Protein AF-0000000072984849 (afdb_homodimer)

Solvent-accessible surface area (backbone atoms only — not comparable to full-atom values): 13989 Å² total; per-residue (Å²): 114,33,32,34,30,49,76,28,38,80,37,75,45,70,69,84,76,83,82,72,83,78,76,76,78,78,70,82,78,69,80,70,72,76,43,70,64,49,50,47,50,48,48,55,46,49,64,40,37,38,33,36,27,48,61,15,50,50,41,29,50,77,66,70,51,79,79,48,46,69,52,38,45,50,51,37,50,44,46,51,52,40,46,74,72,66,37,49,26,31,38,38,37,42,88,61,33,37,32,36,28,37,41,84,76,34,28,35,54,37,46,39,44,46,84,74,33,50,75,38,70,46,64,81,23,32,26,36,30,32,88,115,33,32,34,29,48,76,28,37,79,36,76,46,68,68,84,76,84,78,68,88,76,75,75,77,80,70,80,75,69,82,67,73,76,44,71,62,51,51,47,52,48,48,56,46,48,65,40,36,38,32,35,27,49,61,15,49,50,41,28,51,75,66,70,50,79,79,48,46,69,52,38,45,50,52,37,50,43,46,51,53,40,44,75,72,65,38,51,26,31,37,37,35,43,89,60,32,36,33,37,29,36,41,83,74,34,28,35,54,35,47,38,46,45,83,74,34,49,74,37,73,46,64,82,23,33,25,35,28,32,86

Sequence (262 aa):
MGYRVINGKIHFIEGFKGYANTQSNKSTESLKKTSFDDVLKKEINKEDTFVLSNHAHERLRERNIVLNQQDMKKVNEGINMGEKKGCKEIVILYKDIALVTNIKNRTVITAMAKDESKGNVFTNIDGMVILMGYRVINGKIHFIEGFKGYANTQSNKSTESLKKTSFDDVLKKEINKEDTFVLSNHAHERLRERNIVLNQQDMKKVNEGINMGEKKGCKEIVILYKDIALVTNIKNRTVITAMAKDESKGNVFTNIDGMVIL

pLDDT: mean 76.74, std 23.66, range [25.0, 98.25]

Secondary structure (DSSP, 8-state):
--EEEETTEEEE-----------------------HHHHHHHHHHHHTEEEE-HHHHHHHHHTT----HHHHHHHHHHHHHHHHTT-SEEEEEETTEEEEEETTTTEEEEEEETTTTTT-EEES-SEEEE-/--EEEETTEEEE-----------------------HHHHHHHHHHHHTEEEEPHHHHHHHHHTT----HHHHHHHHHHHHHHHHTT-SEEEEEETTEEEEEETTTTEEEEEEETTTTTT-EEES-SEEEE-

Organism: Clostridium tetani (strain Massachusetts / E88) (NCBI:txid212717)

InterPro domains:
  IPR013367 Flagellar, putative [PF12611] (107-130)
  IPR013367 Flagellar, putative [TIGR02530] (35-131)

Radius of gyration: 25.39 Å; Cα contacts (8 Å, |Δi|>4): 476; chains: 2; bounding box: 39×88×63 Å

Nearest PDB structures (foldseek):
  1hux-assembly1_B  TM=5.186E-01  e=3.295E+00  Acidaminococcus fermentans
  7epq-assembly1_B  TM=4.059E-01  e=3.743E+00  Porphyromonas gingivalis ATCC 33277
  7epq-assembly1_A  TM=4.050E-01  e=4.252E+00  Porphyromonas gingivalis ATCC 33277
  3a5m-assembly1_C  TM=5.171E-01  e=6.231E+00  Dictyostelium discoideum
  7q8s-assembly1_A  TM=4.433E-01  e=8.040E+00  Leishmania major

Foldseek 3Di:
DWWKAWLLDTHGPPPDPDDDDPDPPPPDPPPPPCPPVNVVVVVVRVLRMATEGPQAVVQCVVVPHDQGSVNSNVLSVFLVVCVVVPWAWEWEADDQKTFTAGSVRRYGDHMDGNVRCVPPDDPDTDYYHYD/DWWKAWLLDTHGPPPPDDPPDPPPDPPDPPPPPCPPVNVVVVVVRVLRMATEGPQAVVQCVVVPHDQGSVNSNVLSVFLVVCVVVPWAWEWEADDQKTFTAGSVRRYGDHMDGNVRCVPPDDPDTDYYHYD

Structure (mmCIF, N/CA/C/O backbone):
data_AF-0000000072984849-model_v1
#
loop_
_entity.id
_entity.type
_entity.pdbx_description
1 polymer 'Putative flagellar hook associated protein'
#
loop_
_atom_site.group_PDB
_atom_site.id
_atom_site.type_symbol
_atom_site.label_atom_id
_atom_site.label_alt_id
_atom_site.label_comp_id
_atom_site.label_asym_id
_atom_site.label_entity_id
_atom_site.label_seq_id
_atom_site.pdbx_PDB_ins_code
_atom_site.Cartn_x
_atom_site.Cartn_y
_atom_site.Cartn_z
_atom_site.occupancy
_atom_site.B_iso_or_equiv
_atom_site.auth_seq_id
_atom_site.auth_comp_id
_atom_site.auth_asym_id
_atom_site.auth_atom_id
_atom_site.pdbx_PDB_model_num
ATOM 1 N N . MET A 1 1 ? -8.328 -15.133 -20.109 1 49.53 1 MET A N 1
ATOM 2 C CA . MET A 1 1 ? -7.23 -16.062 -20.375 1 49.53 1 MET A CA 1
ATOM 3 C C . MET A 1 1 ? -5.922 -15.531 -19.781 1 49.53 1 MET A C 1
ATOM 5 O O . MET A 1 1 ? -5.465 -14.445 -20.156 1 49.53 1 MET A O 1
ATOM 9 N N . GLY A 1 2 ? -5.34 -16.203 -18.656 1 62.19 2 GLY A N 1
ATOM 10 C CA . GLY A 1 2 ? -4.211 -15.773 -17.844 1 62.19 2 GLY A CA 1
ATOM 11 C C . GLY A 1 2 ? -3.191 -16.875 -17.609 1 62.19 2 GLY A C 1
ATOM 12 O O . GLY A 1 2 ? -3.18 -17.875 -18.328 1 62.19 2 GLY A O 1
ATOM 13 N N . TYR A 1 3 ? -2.098 -16.438 -17.031 1 72.5 3 TYR A N 1
ATOM 14 C CA . TYR A 1 3 ? -1.046 -17.375 -16.656 1 72.5 3 TYR A CA 1
ATOM 15 C C . TYR A 1 3 ? -1.267 -17.906 -15.25 1 72.5 3 TYR A C 1
ATOM 17 O O . TYR A 1 3 ? -1.74 -17.172 -14.375 1 72.5 3 TYR A O 1
ATOM 25 N N . ARG A 1 4 ? -1.2 -19.188 -15.203 1 71.56 4 ARG A N 1
ATOM 26 C CA . ARG A 1 4 ? -1.296 -19.781 -13.875 1 71.56 4 ARG A CA 1
ATOM 27 C C . ARG A 1 4 ? 0.087 -20.094 -13.312 1 71.56 4 ARG A C 1
ATOM 29 O O . ARG A 1 4 ? 0.955 -20.609 -14.023 1 71.56 4 ARG A O 1
ATOM 36 N N . VAL A 1 5 ? 0.306 -19.578 -12.133 1 63.88 5 VAL A N 1
ATOM 37 C CA . VAL A 1 5 ? 1.583 -19.844 -11.477 1 63.88 5 VAL A CA 1
ATOM 38 C C . VAL A 1 5 ? 1.422 -20.969 -10.461 1 63.88 5 VAL A C 1
ATOM 40 O O . VAL A 1 5 ? 0.59 -20.875 -9.555 1 63.88 5 VAL A O 1
ATOM 43 N N . ILE A 1 6 ? 2.115 -22.047 -10.719 1 63.91 6 ILE A N 1
ATOM 44 C CA . ILE A 1 6 ? 2.092 -23.203 -9.836 1 63.91 6 ILE A CA 1
ATOM 45 C C . ILE A 1 6 ? 3.498 -23.484 -9.305 1 63.91 6 ILE A C 1
ATOM 47 O O . ILE A 1 6 ? 4.418 -23.766 -10.078 1 63.91 6 ILE A O 1
ATOM 51 N N . ASN A 1 7 ? 3.461 -23.391 -7.996 1 62.69 7 ASN A N 1
ATOM 52 C CA . ASN A 1 7 ? 4.758 -23.641 -7.371 1 62.69 7 ASN A CA 1
ATOM 53 C C . ASN A 1 7 ? 5.852 -22.766 -7.996 1 62.69 7 ASN A C 1
ATOM 55 O O . ASN A 1 7 ? 6.938 -23.266 -8.297 1 62.69 7 ASN A O 1
ATOM 59 N N . GLY A 1 8 ? 5.512 -21.641 -8.289 1 60.22 8 GLY A N 1
ATOM 60 C CA . GLY A 1 8 ? 6.488 -20.688 -8.805 1 60.22 8 GLY A CA 1
ATOM 61 C C . GLY A 1 8 ? 6.68 -20.781 -10.305 1 60.22 8 GLY A C 1
ATOM 62 O O . GLY A 1 8 ? 7.406 -19.969 -10.898 1 60.22 8 GLY A O 1
ATOM 63 N N . LYS A 1 9 ? 6.082 -21.703 -10.867 1 63.72 9 LYS A N 1
ATOM 64 C CA . LYS A 1 9 ? 6.242 -21.891 -12.305 1 63.72 9 LYS A CA 1
ATOM 65 C C . LYS A 1 9 ? 5.02 -21.375 -13.062 1 63.72 9 LYS A C 1
ATOM 67 O O . LYS A 1 9 ? 3.885 -21.625 -12.648 1 63.72 9 LYS A O 1
ATOM 72 N N . ILE A 1 10 ? 5.387 -20.562 -14.016 1 65.06 10 ILE A N 1
ATOM 73 C CA . ILE A 1 10 ? 4.309 -19.953 -14.781 1 65.06 10 ILE A CA 1
ATOM 74 C C . ILE A 1 10 ? 3.803 -20.922 -15.844 1 65.06 10 ILE A C 1
ATOM 76 O O . ILE A 1 10 ? 4.598 -21.516 -16.578 1 65.06 10 ILE A O 1
ATOM 80 N N . HIS A 1 11 ? 2.506 -21.203 -15.844 1 67.88 11 HIS A N 1
ATOM 81 C CA . HIS A 1 11 ? 1.845 -22.016 -16.859 1 67.88 11 HIS A CA 1
ATOM 82 C C . HIS A 1 11 ? 0.821 -21.188 -17.641 1 67.88 11 HIS A C 1
ATOM 84 O O . HIS A 1 11 ? 0.066 -20.406 -17.047 1 67.88 11 HIS A O 1
ATOM 90 N N . PHE A 1 12 ? 1.058 -21.109 -18.875 1 60.28 12 PHE A N 1
ATOM 91 C CA . PHE A 1 12 ? 0.107 -20.391 -19.719 1 60.28 12 PHE A CA 1
ATOM 92 C C . PHE A 1 12 ? -1.244 -21.109 -19.734 1 60.28 12 PHE A C 1
ATOM 94 O O . PHE A 1 12 ? -1.312 -22.312 -19.922 1 60.28 12 PHE A O 1
ATOM 101 N N . ILE A 1 13 ? -2.211 -20.609 -19.172 1 54.28 13 ILE A N 1
ATOM 102 C CA . ILE A 1 13 ? -3.541 -21.203 -19.188 1 54.28 13 ILE A CA 1
ATOM 103 C C . ILE A 1 13 ? -4.168 -21.031 -20.578 1 54.28 13 ILE A C 1
ATOM 105 O O . ILE A 1 13 ? -4.359 -19.922 -21.047 1 54.28 13 ILE A O 1
ATOM 109 N N . GLU A 1 14 ? -3.797 -21.766 -21.562 1 45.44 14 GLU A N 1
ATOM 110 C CA . GLU A 1 14 ? -4.488 -21.781 -22.844 1 45.44 14 GLU A CA 1
ATOM 111 C C . GLU A 1 14 ? -5.988 -21.969 -22.672 1 45.44 14 GLU A C 1
ATOM 113 O O . GLU A 1 14 ? -6.422 -22.672 -21.75 1 45.44 14 GLU A O 1
ATOM 118 N N . GLY A 1 15 ? -6.789 -21.047 -23.109 1 42.28 15 GLY A N 1
ATOM 119 C CA . GLY A 1 15 ? -8.219 -21.266 -23.219 1 42.28 15 GLY A CA 1
ATOM 120 C C . GLY A 1 15 ? -8.57 -22.703 -23.578 1 42.28 15 GLY A C 1
ATOM 121 O O . GLY A 1 15 ? -7.727 -23.438 -24.109 1 42.28 15 GLY A O 1
ATOM 122 N N . PHE A 1 16 ? -9.742 -23.188 -22.984 1 38.66 16 PHE A N 1
ATOM 123 C CA . PHE A 1 16 ? -10.484 -24.406 -23.234 1 38.66 16 PHE A CA 1
ATOM 124 C C . PHE A 1 16 ? -10.633 -24.641 -24.734 1 38.66 16 PHE A C 1
ATOM 126 O O . PHE A 1 16 ? -11.344 -23.906 -25.422 1 38.66 16 PHE A O 1
ATOM 133 N N . LYS A 1 17 ? -9.602 -25.078 -25.438 1 35.56 17 LYS A N 1
ATOM 134 C CA . LYS A 1 17 ? -10.102 -25.578 -26.719 1 35.56 17 LYS A CA 1
ATOM 135 C C . LYS A 1 17 ? -11.375 -26.391 -26.516 1 35.56 17 LYS A C 1
ATOM 137 O O . LYS A 1 17 ? -11.664 -26.859 -25.406 1 35.56 17 LYS A O 1
ATOM 142 N N . GLY A 1 18 ? -11.805 -27.312 -27.656 1 29.62 18 GLY A N 1
ATOM 143 C CA . GLY A 1 18 ? -12.914 -28 -28.312 1 29.62 18 GLY A CA 1
ATOM 144 C C . GLY A 1 18 ? -13.523 -29.094 -27.453 1 29.62 18 GLY A C 1
ATOM 145 O O . GLY A 1 18 ? -12.812 -29.781 -26.719 1 29.62 18 GLY A O 1
ATOM 146 N N . TYR A 1 19 ? -14.844 -29.094 -27.344 1 29.92 19 TYR A N 1
ATOM 147 C CA . TYR A 1 19 ? -15.93 -29.891 -26.797 1 29.92 19 TYR A CA 1
ATOM 148 C C . TYR A 1 19 ? -15.773 -31.359 -27.188 1 29.92 19 TYR A C 1
ATOM 150 O O . TYR A 1 19 ? -16.594 -32.188 -26.797 1 29.92 19 TYR A O 1
ATOM 158 N N . ALA A 1 20 ? -15.188 -31.719 -28.422 1 26.06 20 ALA A N 1
ATOM 159 C CA . ALA A 1 20 ? -16.109 -32.656 -29.047 1 26.06 20 ALA A CA 1
ATOM 160 C C . ALA A 1 20 ? -16.234 -33.938 -28.219 1 26.06 20 ALA A C 1
ATOM 162 O O . ALA A 1 20 ? -17.359 -34.344 -27.859 1 26.06 20 ALA A O 1
ATOM 163 N N . ASN A 1 21 ? -15.773 -35.062 -28.766 1 26.42 21 ASN A N 1
ATOM 164 C CA . ASN A 1 21 ? -16.438 -36.344 -28.969 1 26.42 21 ASN A CA 1
ATOM 165 C C . ASN A 1 21 ? -16.281 -37.25 -27.75 1 26.42 21 ASN A C 1
ATOM 167 O O . ASN A 1 21 ? -15.289 -37.969 -27.641 1 26.42 21 ASN A O 1
ATOM 171 N N . THR A 1 22 ? -16.375 -36.719 -26.547 1 25.48 22 THR A N 1
ATOM 172 C CA . THR A 1 22 ? -16.109 -37.688 -25.5 1 25.48 22 THR A CA 1
ATOM 173 C C . THR A 1 22 ? -17.156 -38.812 -25.5 1 25.48 22 THR A C 1
ATOM 175 O O . THR A 1 22 ? -18.359 -38.531 -25.438 1 25.48 22 THR A O 1
ATOM 178 N N . GLN A 1 23 ? -16.734 -39.938 -26.125 1 25.55 23 GLN A N 1
ATOM 179 C CA . GLN A 1 23 ? -17.391 -41.25 -26.047 1 25.55 23 GLN A CA 1
ATOM 180 C C . GLN A 1 23 ? -17.75 -41.594 -24.609 1 25.55 23 GLN A C 1
ATOM 182 O O . GLN A 1 23 ? -16.969 -41.312 -23.688 1 25.55 23 GLN A O 1
ATOM 187 N N . SER A 1 24 ? -19.016 -42 -24.359 1 30.03 24 SER A N 1
ATOM 188 C CA . SER A 1 24 ? -19.938 -42.375 -23.281 1 30.03 24 SER A CA 1
ATOM 189 C C . SER A 1 24 ? -19.328 -43.469 -22.406 1 30.03 24 SER A C 1
ATOM 191 O O . SER A 1 24 ? -20.031 -44.062 -21.578 1 30.03 24 SER A O 1
ATOM 193 N N . ASN A 1 25 ? -17.984 -43.812 -22.438 1 27.45 25 ASN A N 1
ATOM 194 C CA . ASN A 1 25 ? -17.875 -45.094 -21.734 1 27.45 25 ASN A CA 1
ATOM 195 C C . ASN A 1 25 ? -18.234 -44.938 -20.25 1 27.45 25 ASN A C 1
ATOM 197 O O . ASN A 1 25 ? -17.844 -43.969 -19.609 1 27.45 25 ASN A O 1
ATOM 201 N N . LYS A 1 26 ? -19.281 -45.594 -19.766 1 30.77 26 LYS A N 1
ATOM 202 C CA . LYS A 1 26 ? -20.016 -45.781 -18.516 1 30.77 26 LYS A CA 1
ATOM 203 C C . LYS A 1 26 ? -19.078 -46.156 -17.375 1 30.77 26 LYS A C 1
ATOM 205 O O . LYS A 1 26 ? -18.969 -47.344 -17.031 1 30.77 26 LYS A O 1
ATOM 210 N N . SER A 1 27 ? -17.75 -45.781 -17.375 1 30.58 27 SER A N 1
ATOM 211 C CA . SER A 1 27 ? -17.047 -46.438 -16.281 1 30.58 27 SER A CA 1
ATOM 212 C C . SER A 1 27 ? -17.641 -46.062 -14.922 1 30.58 27 SER A C 1
ATOM 214 O O . SER A 1 27 ? -18.234 -44.969 -14.773 1 30.58 27 SER A O 1
ATOM 216 N N . THR A 1 28 ? -17.953 -47 -14.078 1 29.28 28 THR A N 1
ATOM 217 C CA . THR A 1 28 ? -18.406 -47.125 -12.703 1 29.28 28 THR A CA 1
ATOM 218 C C . THR A 1 28 ? -17.609 -46.188 -11.797 1 29.28 28 THR A C 1
ATOM 220 O O . THR A 1 28 ? -16.375 -46.188 -11.82 1 29.28 28 THR A O 1
ATOM 223 N N . GLU A 1 29 ? -18.125 -44.906 -11.602 1 32.38 29 GLU A N 1
ATOM 224 C CA . GLU A 1 29 ? -17.625 -43.844 -10.75 1 32.38 29 GLU A CA 1
ATOM 225 C C . GLU A 1 29 ? -17.344 -44.344 -9.336 1 32.38 29 GLU A C 1
ATOM 227 O O . GLU A 1 29 ? -18.266 -44.75 -8.625 1 32.38 29 GLU A O 1
ATOM 232 N N . SER A 1 30 ? -16.328 -45.219 -9.148 1 33.97 30 SER A N 1
ATOM 233 C CA . SER A 1 30 ? -15.922 -45.5 -7.773 1 33.97 30 SER A CA 1
ATOM 234 C C . SER A 1 30 ? -15.859 -44.219 -6.949 1 33.97 30 SER A C 1
ATOM 236 O O . SER A 1 30 ? -15.344 -43.188 -7.41 1 33.97 30 SER A O 1
ATOM 238 N N . LEU A 1 31 ? -16.828 -43.969 -6.102 1 36.09 31 LEU A N 1
ATOM 239 C CA . LEU A 1 31 ? -16.844 -42.938 -5.055 1 36.09 31 LEU A CA 1
ATOM 240 C C . LEU A 1 31 ? -15.469 -42.781 -4.422 1 36.09 31 LEU A C 1
ATOM 242 O O . LEU A 1 31 ? -15.031 -43.656 -3.652 1 36.09 31 LEU A O 1
ATOM 246 N N . LYS A 1 32 ? -14.461 -42.562 -5.145 1 41.53 32 LYS A N 1
ATOM 247 C CA . LYS A 1 32 ? -13.164 -42.219 -4.547 1 41.53 32 LYS A CA 1
ATOM 248 C C . LYS A 1 32 ? -13.32 -41.25 -3.404 1 41.53 32 LYS A C 1
ATOM 250 O O . LYS A 1 32 ? -13.883 -40.156 -3.59 1 41.53 32 LYS A O 1
ATOM 255 N N . LYS A 1 33 ? -13.523 -41.688 -2.232 1 42 33 LYS A N 1
ATOM 256 C CA . LYS A 1 33 ? -13.367 -41 -0.953 1 42 33 LYS A CA 1
ATOM 257 C C . LYS A 1 33 ? -12.242 -40 -1.01 1 42 33 LYS A C 1
ATOM 259 O O . LYS A 1 33 ? -11.078 -40.344 -1.232 1 42 33 LYS A O 1
ATOM 264 N N . THR A 1 34 ? -12.43 -38.875 -1.573 1 48.53 34 THR A N 1
ATOM 265 C CA . THR A 1 34 ? -11.484 -37.75 -1.505 1 48.53 34 THR A CA 1
ATOM 266 C C . THR A 1 34 ? -10.836 -37.688 -0.125 1 48.53 34 THR A C 1
ATOM 268 O O . THR A 1 34 ? -11.516 -37.438 0.872 1 48.53 34 THR A O 1
ATOM 271 N N . SER A 1 35 ? -9.875 -38.531 0.207 1 49.38 35 SER A N 1
ATOM 272 C CA . SER A 1 35 ? -9.125 -38.594 1.456 1 49.38 35 SER A CA 1
ATOM 273 C C . SER A 1 35 ? -8.656 -37.219 1.883 1 49.38 35 SER A C 1
ATOM 275 O O . SER A 1 35 ? -8.539 -36.312 1.053 1 49.38 35 SER A O 1
ATOM 277 N N . PHE A 1 36 ? -8.781 -36.906 3.225 1 53.75 36 PHE A N 1
ATOM 278 C CA . PHE A 1 36 ? -8.219 -35.75 3.895 1 53.75 36 PHE A CA 1
ATOM 279 C C . PHE A 1 36 ? -6.891 -35.344 3.254 1 53.75 36 PHE A C 1
ATOM 281 O O . PHE A 1 36 ? -6.582 -34.156 3.143 1 53.75 36 PHE A O 1
ATOM 288 N N . ASP A 1 37 ? -6.188 -36.375 2.934 1 52.56 37 ASP A N 1
ATOM 289 C CA . ASP A 1 37 ? -4.895 -36.156 2.303 1 52.56 37 ASP A CA 1
ATOM 290 C C . ASP A 1 37 ? -5.062 -35.438 0.965 1 52.56 37 ASP A C 1
ATOM 292 O O . ASP A 1 37 ? -4.242 -34.594 0.6 1 52.56 37 ASP A O 1
ATOM 296 N N . ASP A 1 38 ? -6.117 -35.812 0.244 1 54.09 38 ASP A N 1
ATOM 297 C CA . ASP A 1 38 ? -6.344 -35.188 -1.061 1 54.09 38 ASP A CA 1
ATOM 298 C C . ASP A 1 38 ? -6.754 -33.75 -0.915 1 54.09 38 ASP A C 1
ATOM 300 O O . ASP A 1 38 ? -6.352 -32.875 -1.714 1 54.09 38 ASP A O 1
ATOM 304 N N . VAL A 1 39 ? -7.578 -33.562 0.124 1 52.38 39 VAL A N 1
ATOM 305 C CA . VAL A 1 39 ? -7.988 -32.188 0.41 1 52.38 39 VAL A CA 1
ATOM 306 C C . VAL A 1 39 ? -6.773 -31.375 0.82 1 52.38 39 VAL A C 1
ATOM 308 O O . VAL A 1 39 ? -6.633 -30.219 0.406 1 52.38 39 VAL A O 1
ATOM 311 N N . LEU A 1 40 ? -6.004 -31.953 1.729 1 49.78 40 LEU A N 1
ATOM 312 C CA . LEU A 1 40 ? -4.793 -31.25 2.148 1 49.78 40 LEU A CA 1
ATOM 313 C C . LEU A 1 40 ? -3.869 -31 0.961 1 49.78 40 LEU A C 1
ATOM 315 O O . LEU A 1 40 ? -3.289 -29.922 0.837 1 49.78 40 LEU A O 1
ATOM 319 N N . LYS A 1 41 ? -3.723 -32 0.165 1 52.28 41 LYS A N 1
ATOM 320 C CA . LYS A 1 41 ? -2.893 -31.844 -1.024 1 52.28 41 LYS A CA 1
ATOM 321 C C . LYS A 1 41 ? -3.473 -30.797 -1.958 1 52.28 41 LYS A C 1
ATOM 323 O O . LYS A 1 41 ? -2.73 -30.016 -2.555 1 52.28 41 LYS A O 1
ATOM 328 N N . LYS A 1 42 ? -4.797 -30.906 -2.053 1 52.69 42 LYS A N 1
ATOM 329 C CA . LYS A 1 42 ? -5.473 -29.922 -2.896 1 52.69 42 LYS A CA 1
ATOM 330 C C . LYS A 1 42 ? -5.344 -28.516 -2.312 1 52.69 42 LYS A C 1
ATOM 332 O O . LYS A 1 42 ? -5.137 -27.547 -3.049 1 52.69 42 LYS A O 1
ATOM 337 N N . GLU A 1 43 ? -5.531 -28.391 -0.98 1 51.81 43 GLU A N 1
ATOM 338 C CA . GLU A 1 43 ? -5.406 -27.109 -0.31 1 51.81 43 GLU A CA 1
ATOM 339 C C . GLU A 1 43 ? -3.98 -26.562 -0.405 1 51.81 43 GLU A C 1
ATOM 341 O O . GLU A 1 43 ? -3.771 -25.375 -0.588 1 51.81 43 GLU A O 1
ATOM 346 N N . ILE A 1 44 ? -3.049 -27.484 -0.058 1 51.75 44 ILE A N 1
ATOM 347 C CA . ILE A 1 44 ? -1.643 -27.125 -0.192 1 51.75 44 ILE A CA 1
ATOM 348 C C . ILE A 1 44 ? -1.366 -26.641 -1.616 1 51.75 44 ILE A C 1
ATOM 350 O O . ILE A 1 44 ? -0.666 -25.641 -1.82 1 51.75 44 ILE A O 1
ATOM 354 N N . ASN A 1 45 ? -2.141 -27.344 -2.49 1 63.34 45 ASN A N 1
ATOM 355 C CA . ASN A 1 45 ? -1.905 -27 -3.889 1 63.34 45 ASN A CA 1
ATOM 356 C C . ASN A 1 45 ? -2.479 -25.625 -4.234 1 63.34 45 ASN A C 1
ATOM 358 O O . ASN A 1 45 ? -1.855 -24.844 -4.965 1 63.34 45 ASN A O 1
ATOM 362 N N . LYS A 1 46 ? -3.592 -25.359 -3.561 1 66.88 46 LYS A N 1
ATOM 363 C CA . LYS A 1 46 ? -4.227 -24.078 -3.857 1 66.88 46 LYS A CA 1
ATOM 364 C C . LYS A 1 46 ? -3.406 -22.922 -3.299 1 66.88 46 LYS A C 1
ATOM 366 O O . LYS A 1 46 ? -3.219 -21.906 -3.975 1 66.88 46 LYS A O 1
ATOM 371 N N . GLU A 1 47 ? -2.816 -23.172 -2.066 1 72.56 47 GLU A N 1
ATOM 372 C CA . GLU A 1 47 ? -2.049 -22.109 -1.406 1 72.56 47 GLU A CA 1
ATOM 373 C C . GLU A 1 47 ? -0.712 -21.891 -2.105 1 72.56 47 GLU A C 1
ATOM 375 O O . GLU A 1 47 ? -0.055 -20.859 -1.882 1 72.56 47 GLU A O 1
ATOM 380 N N . ASP A 1 48 ? -0.514 -22.766 -3.021 1 79.81 48 ASP A N 1
ATOM 381 C CA . ASP A 1 48 ? 0.77 -22.641 -3.705 1 79.81 48 ASP A CA 1
ATOM 382 C C . ASP A 1 48 ? 0.579 -22.203 -5.16 1 79.81 48 ASP A C 1
ATOM 384 O O . ASP A 1 48 ? 1.513 -22.281 -5.961 1 79.81 48 ASP A O 1
ATOM 388 N N . THR A 1 49 ? -0.676 -21.797 -5.348 1 85.62 49 THR A N 1
ATOM 389 C CA . THR A 1 49 ? -0.958 -21.438 -6.734 1 85.62 49 THR A CA 1
ATOM 390 C C . THR A 1 49 ? -1.722 -20.125 -6.805 1 85.62 49 THR A C 1
ATOM 392 O O . THR A 1 49 ? -2.453 -19.766 -5.875 1 85.62 49 THR A O 1
ATOM 395 N N . PHE A 1 50 ? -1.409 -19.312 -7.867 1 92.81 50 PHE A N 1
ATOM 396 C CA . PHE A 1 50 ? -2.203 -18.125 -8.164 1 92.81 50 PHE A CA 1
ATOM 397 C C . PHE A 1 50 ? -2.223 -17.859 -9.664 1 92.81 50 PHE A C 1
ATOM 399 O O . PHE A 1 50 ? -1.464 -18.469 -10.422 1 92.81 50 PHE A O 1
ATOM 406 N N . VAL A 1 51 ? -3.189 -17.047 -10.094 1 91.62 51 VAL A N 1
ATOM 407 C CA . VAL A 1 51 ? -3.352 -16.719 -11.508 1 91.62 51 VAL A CA 1
ATOM 408 C C . VAL A 1 51 ? -2.814 -15.32 -11.773 1 91.62 51 VAL A C 1
ATOM 410 O O . VAL A 1 51 ? -3.057 -14.391 -10.992 1 91.62 51 VAL A O 1
ATOM 413 N N . LEU A 1 52 ? -1.996 -15.211 -12.812 1 93.5 52 LEU A N 1
ATOM 414 C CA . LEU A 1 52 ? -1.571 -13.93 -13.359 1 93.5 52 LEU A CA 1
ATOM 415 C C . LEU A 1 52 ? -2.438 -13.523 -14.547 1 93.5 52 LEU A C 1
ATOM 417 O O . LEU A 1 52 ? -2.441 -14.211 -15.57 1 93.5 52 LEU A O 1
ATOM 421 N N . SER A 1 53 ? -3.162 -12.461 -14.383 1 92.81 53 SER A N 1
ATOM 422 C CA . SER A 1 53 ? -4.047 -12.047 -15.469 1 92.81 53 SER A CA 1
ATOM 423 C C . SER A 1 53 ? -3.252 -11.609 -16.703 1 92.81 53 SER A C 1
ATOM 425 O O . SER A 1 53 ? -2.051 -11.344 -16.594 1 92.81 53 SER A O 1
ATOM 427 N N . ASN A 1 54 ? -3.965 -11.539 -17.844 1 90.88 54 ASN A N 1
ATOM 428 C CA . ASN A 1 54 ? -3.336 -11.039 -19.062 1 90.88 54 ASN A CA 1
ATOM 429 C C . ASN A 1 54 ? -2.869 -9.594 -18.906 1 90.88 54 ASN A C 1
ATOM 431 O O . ASN A 1 54 ? -1.774 -9.242 -19.344 1 90.88 54 ASN A O 1
ATOM 435 N N . HIS A 1 55 ? -3.658 -8.82 -18.281 1 94.06 55 HIS A N 1
ATOM 436 C CA . HIS A 1 55 ? -3.326 -7.414 -18.062 1 94.06 55 HIS A CA 1
ATOM 437 C C . HIS A 1 55 ? -2.066 -7.277 -17.203 1 94.06 55 HIS A C 1
ATOM 439 O O . HIS A 1 55 ? -1.175 -6.492 -17.531 1 94.06 55 HIS A O 1
ATOM 445 N N . ALA A 1 56 ? -1.985 -8.031 -16.156 1 94.62 56 ALA A N 1
ATOM 446 C CA . ALA A 1 56 ? -0.796 -8.016 -15.305 1 94.62 56 ALA A CA 1
ATOM 447 C C . ALA A 1 56 ? 0.44 -8.453 -16.094 1 94.62 56 ALA A C 1
ATOM 449 O O . ALA A 1 56 ? 1.49 -7.816 -16.016 1 94.62 56 ALA A O 1
ATOM 450 N N . HIS A 1 57 ? 0.266 -9.492 -16.812 1 91.56 57 HIS A N 1
ATOM 451 C CA . HIS A 1 57 ? 1.367 -10.031 -17.594 1 91.56 57 HIS A CA 1
ATOM 452 C C . HIS A 1 57 ? 1.868 -9.008 -18.609 1 91.56 57 HIS A C 1
ATOM 454 O O . HIS A 1 57 ? 3.076 -8.805 -18.75 1 91.56 57 HIS A O 1
ATOM 460 N N . GLU A 1 58 ? 0.952 -8.414 -19.312 1 93.31 58 GLU A N 1
ATOM 461 C CA . GLU A 1 58 ? 1.306 -7.414 -20.312 1 93.31 58 GLU A CA 1
ATOM 462 C C . GLU A 1 58 ? 2.051 -6.242 -19.688 1 93.31 58 GLU A C 1
ATOM 464 O O . GLU A 1 58 ? 3.037 -5.758 -20.25 1 93.31 58 GLU A O 1
ATOM 469 N N . ARG A 1 59 ? 1.558 -5.828 -18.531 1 93.06 59 ARG A N 1
ATOM 470 C CA . ARG A 1 59 ? 2.205 -4.723 -17.828 1 93.06 59 ARG A CA 1
ATOM 471 C C . ARG A 1 59 ? 3.631 -5.086 -17.438 1 93.06 59 ARG A C 1
ATOM 473 O O . ARG A 1 59 ? 4.543 -4.27 -17.547 1 93.06 59 ARG A O 1
ATOM 480 N N . LEU A 1 60 ? 3.818 -6.234 -16.969 1 92.19 60 LEU A N 1
ATOM 481 C CA . LEU A 1 60 ? 5.148 -6.703 -16.594 1 92.19 60 LEU A CA 1
ATOM 482 C C . LEU A 1 60 ? 6.059 -6.785 -17.812 1 92.19 60 LEU A C 1
ATOM 484 O O . LEU A 1 60 ? 7.219 -6.363 -17.75 1 92.19 60 LEU A O 1
ATOM 488 N N . ARG A 1 61 ? 5.48 -7.25 -18.844 1 90.81 61 ARG A N 1
ATOM 489 C CA . ARG A 1 61 ? 6.238 -7.387 -20.094 1 90.81 61 ARG A CA 1
ATOM 490 C C . ARG A 1 61 ? 6.641 -6.02 -20.641 1 90.81 61 ARG A C 1
ATOM 492 O O . ARG A 1 61 ? 7.773 -5.836 -21.094 1 90.81 61 ARG A O 1
ATOM 499 N N . GLU A 1 62 ? 5.734 -5.117 -20.656 1 92.19 62 GLU A N 1
ATOM 500 C CA . GLU A 1 62 ? 5.996 -3.762 -21.125 1 92.19 62 GLU A CA 1
ATOM 501 C C . GLU A 1 62 ? 7.168 -3.129 -20.375 1 92.19 62 GLU A C 1
ATOM 503 O O . GLU A 1 62 ? 7.898 -2.309 -20.938 1 92.19 62 GLU A O 1
ATOM 508 N N . ARG A 1 63 ? 7.254 -3.549 -19.172 1 90.5 63 ARG A N 1
ATOM 509 C CA . ARG A 1 63 ? 8.297 -2.971 -18.344 1 90.5 63 ARG A CA 1
ATOM 510 C C . ARG A 1 63 ? 9.516 -3.893 -18.266 1 90.5 63 ARG A C 1
ATOM 512 O O . ARG A 1 63 ? 10.43 -3.658 -17.484 1 90.5 63 ARG A O 1
ATOM 519 N N . ASN A 1 64 ? 9.484 -4.891 -19.016 1 90.81 64 ASN A N 1
ATOM 520 C CA . ASN A 1 64 ? 10.562 -5.871 -19.094 1 90.81 64 ASN A CA 1
ATOM 521 C C . ASN A 1 64 ? 10.867 -6.48 -17.734 1 90.81 64 ASN A C 1
ATOM 523 O O . ASN A 1 64 ? 12.031 -6.648 -17.359 1 90.81 64 ASN A O 1
ATOM 527 N N . ILE A 1 65 ? 9.797 -6.707 -17.047 1 89.75 65 ILE A N 1
ATOM 528 C CA . ILE A 1 65 ? 9.922 -7.344 -15.742 1 89.75 65 ILE A CA 1
ATOM 529 C C . ILE A 1 65 ? 9.586 -8.828 -15.852 1 89.75 65 ILE A C 1
ATOM 531 O O . ILE A 1 65 ? 8.539 -9.195 -16.391 1 89.75 65 ILE A O 1
ATOM 535 N N . VAL A 1 66 ? 10.641 -9.594 -15.43 1 85.75 66 VAL A N 1
ATOM 536 C CA . VAL A 1 66 ? 10.453 -11.039 -15.422 1 85.75 66 VAL A CA 1
ATOM 537 C C . VAL A 1 66 ? 10.469 -11.555 -13.984 1 85.75 66 VAL A C 1
ATOM 539 O O . VAL A 1 66 ? 11.422 -11.305 -13.242 1 85.75 66 VAL A O 1
ATOM 542 N N . LEU A 1 67 ? 9.367 -12.195 -13.633 1 86.06 67 LEU A N 1
ATOM 543 C CA . LEU A 1 67 ? 9.297 -12.781 -12.297 1 86.06 67 LEU A CA 1
ATOM 544 C C . LEU A 1 67 ? 9.797 -14.227 -12.312 1 86.06 67 LEU A C 1
ATOM 546 O O . LEU A 1 67 ? 9.242 -15.07 -13.023 1 86.06 67 LEU A O 1
ATOM 550 N N . ASN A 1 68 ? 10.844 -14.492 -11.57 1 86.69 68 ASN A N 1
ATOM 551 C CA . ASN A 1 68 ? 11.367 -15.859 -11.516 1 86.69 68 ASN A CA 1
ATOM 552 C C . ASN A 1 68 ? 10.625 -16.703 -10.477 1 86.69 68 ASN A C 1
ATOM 554 O O . ASN A 1 68 ? 9.641 -16.25 -9.891 1 86.69 68 ASN A O 1
ATOM 558 N N . GLN A 1 69 ? 11.109 -17.906 -10.242 1 85.75 69 GLN A N 1
ATOM 559 C CA . GLN A 1 69 ? 10.438 -18.828 -9.344 1 85.75 69 GLN A CA 1
ATOM 560 C C . GLN A 1 69 ? 10.406 -18.297 -7.914 1 85.75 69 GLN A C 1
ATOM 562 O O . GLN A 1 69 ? 9.398 -18.438 -7.215 1 85.75 69 GLN A O 1
ATOM 567 N N . GLN A 1 70 ? 11.508 -17.766 -7.555 1 88.81 70 GLN A N 1
ATOM 568 C CA . GLN A 1 70 ? 11.578 -17.188 -6.215 1 88.81 70 GLN A CA 1
ATOM 569 C C . GLN A 1 70 ? 10.594 -16.031 -6.055 1 88.81 70 GLN A C 1
ATOM 571 O O . GLN A 1 70 ? 9.945 -15.898 -5.016 1 88.81 70 GLN A O 1
ATOM 576 N N . ASP A 1 71 ? 10.523 -15.172 -7.074 1 91.12 71 ASP A N 1
ATOM 577 C CA . ASP A 1 71 ? 9.594 -14.047 -7.055 1 91.12 71 ASP A CA 1
ATOM 578 C C . ASP A 1 71 ? 8.148 -14.539 -6.926 1 91.12 71 ASP A C 1
ATOM 580 O O . ASP A 1 71 ? 7.367 -13.992 -6.148 1 91.12 71 ASP A O 1
ATOM 584 N N . MET A 1 72 ? 7.848 -15.617 -7.602 1 89.5 72 MET A N 1
ATOM 585 C CA . MET A 1 72 ? 6.496 -16.172 -7.594 1 89.5 72 MET A CA 1
ATOM 586 C C . MET A 1 72 ? 6.152 -16.75 -6.227 1 89.5 72 MET A C 1
ATOM 588 O O . MET A 1 72 ? 5.008 -16.656 -5.777 1 89.5 72 MET A O 1
ATOM 592 N N . LYS A 1 73 ? 7.09 -17.312 -5.652 1 90.88 73 LYS A N 1
ATOM 593 C CA . LYS A 1 73 ? 6.879 -17.828 -4.309 1 90.88 73 LYS A CA 1
ATOM 594 C C . LYS A 1 73 ? 6.574 -16.703 -3.322 1 90.88 73 LYS A C 1
ATOM 596 O O . LYS A 1 73 ? 5.715 -16.859 -2.449 1 90.88 73 LYS A O 1
ATOM 601 N N . LYS A 1 74 ? 7.281 -15.594 -3.529 1 93.31 74 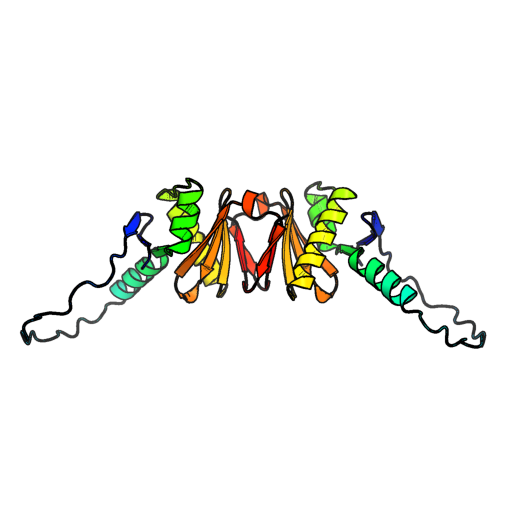LYS A N 1
ATOM 602 C CA . LYS A 1 74 ? 7.055 -14.438 -2.662 1 93.31 74 LYS A CA 1
ATOM 603 C C . LYS A 1 74 ? 5.656 -13.867 -2.871 1 93.31 74 LYS A C 1
ATOM 605 O O . LYS A 1 74 ? 4.969 -13.516 -1.906 1 93.31 74 LYS A O 1
ATOM 610 N N . VAL A 1 75 ? 5.281 -13.758 -4.09 1 94.25 75 VAL A N 1
ATOM 611 C CA . VAL A 1 75 ? 3.941 -13.266 -4.391 1 94.25 75 VAL A CA 1
ATOM 612 C C . VAL A 1 75 ? 2.896 -14.188 -3.762 1 94.25 75 VAL A C 1
ATOM 614 O O . VAL A 1 75 ? 1.931 -13.711 -3.156 1 94.25 75 VAL A O 1
ATOM 617 N N . ASN A 1 76 ? 3.121 -15.469 -3.893 1 94.19 76 ASN A N 1
ATOM 618 C CA . ASN A 1 76 ? 2.229 -16.438 -3.271 1 94.19 76 ASN A CA 1
ATOM 619 C C . ASN A 1 76 ? 2.152 -16.25 -1.76 1 94.19 76 ASN A C 1
ATOM 621 O O . ASN A 1 76 ? 1.073 -16.328 -1.172 1 94.19 76 ASN A O 1
ATOM 625 N N . GLU A 1 77 ? 3.277 -16.078 -1.164 1 94.81 77 GLU A N 1
ATOM 626 C CA . GLU A 1 77 ? 3.322 -15.797 0.267 1 94.81 77 GLU A CA 1
ATOM 627 C C . GLU A 1 77 ? 2.471 -14.578 0.613 1 94.81 77 GLU A C 1
ATOM 629 O O . GLU A 1 77 ? 1.738 -14.586 1.604 1 94.81 77 GLU A O 1
ATOM 634 N N . GLY A 1 78 ? 2.594 -13.57 -0.182 1 96.25 78 GLY A N 1
ATOM 635 C CA . GLY A 1 78 ? 1.795 -12.375 0.025 1 96.25 78 GLY A CA 1
ATOM 636 C C . GLY A 1 78 ? 0.302 -12.625 -0.061 1 96.25 78 GLY A C 1
ATOM 637 O O . GLY A 1 78 ? -0.47 -12.109 0.747 1 96.25 78 GLY A O 1
ATOM 638 N N . ILE A 1 79 ? -0.076 -13.406 -1.016 1 96.56 79 ILE A N 1
ATOM 639 C CA . ILE A 1 79 ? -1.481 -13.75 -1.193 1 96.56 79 ILE A CA 1
ATOM 640 C C . ILE A 1 79 ? -1.982 -14.516 0.03 1 96.56 79 ILE A C 1
ATOM 642 O O . ILE A 1 79 ? -3.059 -14.219 0.556 1 96.56 79 ILE A O 1
ATOM 646 N N . ASN A 1 80 ? -1.17 -15.445 0.525 1 96.5 80 ASN A N 1
ATOM 647 C CA . ASN A 1 80 ? -1.532 -16.219 1.708 1 96.5 80 ASN A CA 1
ATOM 648 C C . ASN A 1 80 ? -1.665 -15.328 2.941 1 96.5 80 ASN A C 1
ATOM 650 O O . ASN A 1 80 ? -2.562 -15.531 3.762 1 96.5 80 ASN A O 1
ATOM 654 N N . MET A 1 81 ? -0.792 -14.414 3.053 1 96.5 81 MET A N 1
ATOM 655 C CA . MET A 1 81 ? -0.84 -13.492 4.18 1 96.5 81 MET A CA 1
ATOM 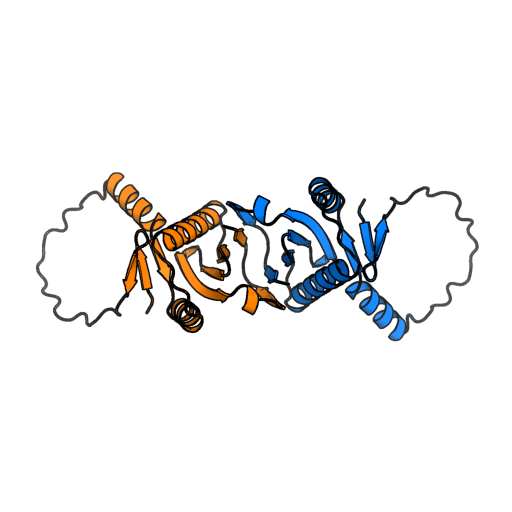656 C C . MET A 1 81 ? -2.129 -12.68 4.16 1 96.5 81 MET A C 1
ATOM 658 O O . MET A 1 81 ? -2.783 -12.516 5.191 1 96.5 81 MET A O 1
ATOM 662 N N . GLY A 1 82 ? -2.447 -12.117 3.004 1 96.75 82 GLY A N 1
ATOM 663 C CA . GLY A 1 82 ? -3.705 -11.406 2.865 1 96.75 82 GLY A CA 1
ATOM 664 C C . GLY A 1 82 ? -4.914 -12.266 3.182 1 96.75 82 GLY A C 1
ATOM 665 O O . GLY A 1 82 ? -5.844 -11.812 3.855 1 96.75 82 GLY A O 1
ATOM 666 N N . GLU A 1 83 ? -4.844 -13.461 2.701 1 96.19 83 GLU A N 1
ATOM 667 C CA . GLU A 1 83 ? -5.941 -14.391 2.943 1 96.19 83 GLU A CA 1
ATOM 668 C C . GLU A 1 83 ? -6.113 -14.672 4.434 1 96.19 83 GLU A C 1
ATOM 670 O O . GLU A 1 83 ? -7.234 -14.68 4.941 1 96.19 83 GLU A O 1
ATOM 675 N N . LYS A 1 84 ? -5.035 -14.898 5.078 1 95.75 84 LYS A N 1
ATOM 676 C CA . LYS A 1 84 ? -5.047 -15.195 6.512 1 95.75 84 LYS A CA 1
ATOM 677 C C . LYS A 1 84 ? -5.672 -14.047 7.301 1 95.75 84 LYS A C 1
ATOM 679 O O . LYS A 1 84 ? -6.324 -14.273 8.32 1 95.75 84 LYS A O 1
ATOM 684 N N . LYS A 1 85 ? -5.52 -12.867 6.797 1 96.31 85 LYS A N 1
ATOM 685 C CA . LYS A 1 85 ? -6.039 -11.695 7.492 1 96.31 85 LYS A CA 1
ATOM 686 C C . LYS A 1 85 ? -7.473 -11.391 7.066 1 96.31 85 LYS A C 1
ATOM 688 O O . LYS A 1 85 ? -8.109 -10.477 7.594 1 96.31 85 LYS A O 1
ATOM 693 N N . GLY A 1 86 ? -7.91 -12.117 6.137 1 96.31 86 GLY A N 1
ATOM 694 C CA . GLY A 1 86 ? -9.297 -11.992 5.711 1 96.31 86 GLY A CA 1
ATOM 695 C C . GLY A 1 86 ? -9.5 -10.898 4.684 1 96.31 86 GLY A C 1
ATOM 696 O O . GLY A 1 86 ? -10.617 -10.391 4.523 1 96.31 86 GLY A O 1
ATOM 697 N N . CYS A 1 87 ? -8.5 -10.523 4.004 1 97.69 87 CYS A N 1
ATOM 698 C CA . CYS A 1 87 ? -8.625 -9.492 2.982 1 97.69 87 CYS A CA 1
ATOM 699 C C . CYS A 1 87 ? -9.289 -10.047 1.727 1 97.69 87 CYS A C 1
ATOM 701 O O . CYS A 1 87 ? -9.25 -11.258 1.484 1 97.69 87 CYS A O 1
ATOM 703 N N . LYS A 1 88 ? -9.859 -9.156 0.968 1 97.69 88 LYS A N 1
ATOM 704 C CA . LYS A 1 88 ? -10.508 -9.523 -0.286 1 97.69 88 LYS A CA 1
ATOM 705 C C . LYS A 1 88 ? -9.672 -9.094 -1.486 1 97.69 88 LYS A C 1
ATOM 707 O O . LYS A 1 88 ? -9.43 -9.883 -2.4 1 97.69 88 LYS A O 1
ATOM 712 N N . GLU A 1 89 ? -9.328 -7.84 -1.526 1 98.12 89 GLU A N 1
ATOM 713 C CA . GLU A 1 89 ? -8.469 -7.262 -2.553 1 98.12 89 GLU A CA 1
ATOM 714 C C . GLU A 1 89 ? -7.305 -6.5 -1.931 1 98.12 89 GLU A C 1
ATOM 716 O O . GLU A 1 89 ? -7.508 -5.613 -1.099 1 98.12 89 GLU A O 1
ATOM 721 N N . ILE A 1 90 ? -6.031 -6.871 -2.322 1 98.19 90 ILE A N 1
ATOM 722 C CA . ILE A 1 90 ? -4.887 -6.238 -1.68 1 98.19 90 ILE A CA 1
ATOM 723 C C . ILE A 1 90 ? -3.896 -5.758 -2.742 1 98.19 90 ILE A C 1
ATOM 725 O O . ILE A 1 90 ? -3.988 -6.156 -3.906 1 98.19 90 ILE A O 1
ATOM 729 N N . VAL A 1 91 ? -2.998 -4.855 -2.35 1 97.69 91 VAL A N 1
ATOM 730 C CA . VAL A 1 91 ? -1.792 -4.543 -3.109 1 97.69 91 VAL A CA 1
ATOM 731 C C . VAL A 1 91 ? -0.583 -5.207 -2.459 1 97.69 91 VAL A C 1
ATOM 733 O O . VAL A 1 91 ? -0.375 -5.086 -1.249 1 97.69 91 VAL A O 1
ATOM 736 N N . ILE A 1 92 ? 0.139 -5.996 -3.227 1 96.81 92 ILE A N 1
ATOM 737 C CA . ILE A 1 92 ? 1.393 -6.59 -2.777 1 96.81 92 ILE A CA 1
ATOM 738 C C . ILE A 1 92 ? 2.57 -5.785 -3.322 1 96.81 92 ILE A C 1
ATOM 740 O O . ILE A 1 92 ? 2.732 -5.652 -4.535 1 96.81 92 ILE A O 1
ATOM 744 N N . LEU A 1 93 ? 3.295 -5.238 -2.393 1 95 93 LEU A N 1
ATOM 745 C CA . LEU A 1 93 ? 4.52 -4.543 -2.771 1 95 93 LEU A CA 1
ATOM 746 C C . LEU A 1 93 ? 5.727 -5.473 -2.664 1 95 93 LEU A C 1
ATOM 748 O O . LEU A 1 93 ? 6.035 -5.973 -1.578 1 95 93 LEU A O 1
ATOM 752 N N . TYR A 1 94 ? 6.316 -5.691 -3.764 1 92.31 94 TYR A N 1
ATOM 753 C CA . TYR A 1 94 ? 7.473 -6.578 -3.82 1 92.31 94 TYR A CA 1
ATOM 754 C C . TYR A 1 94 ? 8.523 -6.043 -4.785 1 92.31 94 TYR A C 1
ATOM 756 O O . TYR A 1 94 ? 8.227 -5.789 -5.957 1 92.31 94 TYR A O 1
ATOM 764 N N . LYS A 1 95 ? 9.773 -5.844 -4.199 1 89.38 95 LYS A N 1
ATOM 765 C CA . LYS A 1 95 ? 10.82 -5.184 -4.98 1 89.38 95 LYS A CA 1
ATOM 766 C C . LYS A 1 95 ? 10.336 -3.832 -5.508 1 89.38 95 LYS A C 1
ATOM 768 O O . LYS A 1 95 ? 9.984 -2.945 -4.727 1 89.38 95 LYS A O 1
ATOM 773 N N . ASP A 1 96 ? 10.297 -3.621 -6.754 1 89.25 96 ASP A N 1
ATOM 774 C CA . ASP A 1 96 ? 9.914 -2.328 -7.312 1 89.25 96 ASP A CA 1
ATOM 775 C C . ASP A 1 96 ? 8.586 -2.428 -8.062 1 89.25 96 ASP A C 1
ATOM 777 O O . ASP A 1 96 ? 8.336 -1.669 -9 1 89.25 96 ASP A O 1
ATOM 781 N N . ILE A 1 97 ? 7.711 -3.404 -7.578 1 93.06 97 ILE A N 1
ATOM 782 C CA . ILE A 1 97 ? 6.457 -3.561 -8.305 1 93.06 97 ILE A CA 1
ATOM 783 C C . ILE A 1 97 ? 5.293 -3.617 -7.316 1 93.06 97 ILE A C 1
ATOM 785 O O . ILE A 1 97 ? 5.438 -4.137 -6.207 1 93.06 97 ILE A O 1
ATOM 789 N N . ALA A 1 98 ? 4.219 -3.068 -7.684 1 95.75 98 ALA A N 1
ATOM 790 C CA . ALA A 1 98 ? 2.945 -3.164 -6.973 1 95.75 98 ALA A CA 1
ATOM 791 C C . ALA A 1 98 ? 1.969 -4.066 -7.723 1 95.75 98 ALA A C 1
ATOM 793 O O . ALA A 1 98 ? 1.663 -3.826 -8.891 1 95.75 98 ALA A O 1
ATOM 794 N N . LEU A 1 99 ? 1.523 -5.09 -7.035 1 96.81 99 LEU A N 1
ATOM 795 C CA . LEU A 1 99 ? 0.616 -6.062 -7.633 1 96.81 99 LEU A CA 1
ATOM 796 C C . LEU A 1 99 ? -0.769 -5.973 -6.996 1 96.81 99 LEU A C 1
ATOM 798 O O . LEU A 1 99 ? -0.926 -6.227 -5.801 1 96.81 99 LEU A O 1
ATOM 802 N N . VAL A 1 100 ? -1.717 -5.539 -7.801 1 97.88 100 VAL A N 1
ATOM 803 C CA . VAL A 1 100 ? -3.096 -5.555 -7.324 1 97.88 100 VAL A CA 1
ATOM 804 C C . VAL A 1 100 ? -3.668 -6.965 -7.445 1 97.88 100 VAL A C 1
ATOM 806 O O . VAL A 1 100 ? -3.674 -7.547 -8.531 1 97.88 100 VAL A O 1
ATOM 809 N N . THR A 1 101 ? -4.199 -7.492 -6.32 1 98.25 101 THR A N 1
ATOM 810 C CA . THR A 1 101 ? -4.488 -8.922 -6.285 1 98.25 101 THR A CA 1
ATOM 811 C C . THR A 1 101 ? -5.852 -9.18 -5.656 1 98.25 101 THR A C 1
ATOM 813 O O . THR A 1 101 ? -6.172 -8.625 -4.605 1 98.25 101 THR A O 1
ATOM 816 N N . ASN A 1 102 ? -6.66 -9.922 -6.348 1 97.88 102 ASN A N 1
ATOM 817 C CA . ASN A 1 102 ? -7.902 -10.438 -5.785 1 97.88 102 ASN A CA 1
ATOM 818 C C . ASN A 1 102 ? -7.664 -11.703 -4.969 1 97.88 102 ASN A C 1
ATOM 820 O O . ASN A 1 102 ? -7.293 -12.742 -5.52 1 97.88 102 ASN A O 1
ATOM 824 N N . ILE A 1 103 ? -7.871 -11.648 -3.684 1 97.19 103 ILE A N 1
ATOM 825 C CA . ILE A 1 103 ? -7.512 -12.727 -2.77 1 97.19 103 ILE A CA 1
ATOM 826 C C . ILE A 1 103 ? -8.469 -13.898 -2.959 1 97.19 103 ILE A C 1
ATOM 828 O O . ILE A 1 103 ? -8.047 -15.055 -2.984 1 97.19 103 ILE A O 1
ATOM 832 N N . LYS A 1 104 ? -9.742 -13.617 -3.092 1 94.38 104 LYS A N 1
ATOM 833 C CA . LYS A 1 104 ? -10.75 -14.664 -3.225 1 94.38 104 LYS A CA 1
ATOM 834 C C . LYS A 1 104 ? -10.414 -15.609 -4.379 1 94.38 104 LYS A C 1
ATOM 836 O O . LYS A 1 104 ? -10.445 -16.828 -4.215 1 94.38 104 LYS A O 1
ATOM 841 N N . ASN A 1 105 ? -10.016 -15.031 -5.492 1 93.38 105 ASN A N 1
ATOM 842 C CA . ASN A 1 105 ? -9.758 -15.82 -6.691 1 93.38 105 ASN A CA 1
ATOM 843 C C . ASN A 1 105 ? -8.273 -16.109 -6.859 1 93.38 105 ASN A C 1
ATOM 845 O O . ASN A 1 105 ? -7.875 -16.781 -7.812 1 93.38 105 ASN A O 1
ATOM 849 N N . ARG A 1 106 ? -7.449 -15.625 -5.91 1 95.06 106 ARG A N 1
ATOM 850 C CA . ARG A 1 106 ? -6 -15.758 -5.996 1 95.06 106 ARG A CA 1
ATOM 851 C C . ARG A 1 106 ? -5.492 -15.344 -7.371 1 95.06 106 ARG A C 1
ATOM 853 O O . ARG A 1 106 ? -4.781 -16.109 -8.031 1 95.06 106 ARG A O 1
ATOM 860 N N . THR A 1 107 ? -5.859 -14.109 -7.777 1 95.5 107 THR A N 1
ATOM 861 C CA . THR A 1 107 ? -5.527 -13.602 -9.102 1 95.5 107 THR A CA 1
ATOM 862 C C . THR A 1 107 ? -4.855 -12.242 -9.008 1 95.5 107 THR A C 1
ATOM 864 O O . THR A 1 107 ? -5.391 -11.32 -8.391 1 95.5 107 THR A O 1
ATOM 867 N N . VAL A 1 108 ? -3.676 -12.211 -9.594 1 97.5 108 VAL A N 1
ATOM 868 C CA . VAL A 1 108 ? -3.045 -10.906 -9.797 1 97.5 108 VAL A CA 1
ATOM 869 C C . VAL A 1 108 ? -3.684 -10.203 -10.992 1 97.5 108 VAL A C 1
ATOM 871 O O . VAL A 1 108 ? -3.521 -10.641 -12.141 1 97.5 108 VAL A O 1
ATOM 874 N N . ILE A 1 109 ? -4.344 -9.117 -10.648 1 97.25 109 ILE A N 1
ATOM 875 C CA . ILE A 1 109 ? -5.176 -8.445 -11.641 1 97.25 109 ILE A CA 1
ATOM 876 C C . ILE A 1 109 ? -4.316 -7.523 -12.5 1 97.25 109 ILE A C 1
ATOM 878 O O . ILE A 1 109 ? -4.488 -7.457 -13.719 1 97.25 109 ILE A O 1
ATOM 882 N N . THR A 1 110 ? -3.461 -6.746 -11.859 1 96.12 110 THR A N 1
ATOM 883 C CA . THR A 1 110 ? -2.592 -5.828 -12.586 1 96.12 110 THR A CA 1
ATOM 884 C C . THR A 1 110 ? -1.281 -5.617 -11.828 1 96.12 110 THR A C 1
ATOM 886 O O . THR A 1 110 ? -1.164 -5.992 -10.664 1 96.12 110 THR A O 1
ATOM 889 N N . ALA A 1 111 ? -0.308 -5.098 -12.656 1 94.94 111 ALA A N 1
ATOM 890 C CA . ALA A 1 111 ? 1.026 -4.836 -12.125 1 94.94 111 ALA A CA 1
ATOM 891 C C . ALA A 1 111 ? 1.519 -3.449 -12.531 1 94.94 111 ALA A C 1
ATOM 893 O O . ALA A 1 111 ? 1.278 -3.004 -13.656 1 94.94 111 ALA A O 1
ATOM 894 N N . MET A 1 112 ? 2.143 -2.799 -11.492 1 93.12 112 MET A N 1
ATOM 895 C CA . MET A 1 112 ? 2.719 -1.484 -11.766 1 93.12 112 MET A CA 1
ATOM 896 C C . MET A 1 112 ? 4.117 -1.368 -11.172 1 93.12 112 MET A C 1
ATOM 898 O O . MET A 1 112 ? 4.367 -1.842 -10.062 1 93.12 112 MET A O 1
ATOM 902 N N . ALA A 1 113 ? 4.922 -0.735 -12 1 89.94 113 ALA A N 1
ATOM 903 C CA . ALA A 1 113 ? 6.215 -0.385 -11.414 1 89.94 113 ALA A CA 1
ATOM 904 C C . ALA A 1 113 ? 6.066 0.715 -10.367 1 89.94 113 ALA A C 1
ATOM 906 O O . ALA A 1 113 ? 5.254 1.629 -10.531 1 89.94 113 ALA A O 1
ATOM 907 N N . LYS A 1 114 ? 6.852 0.534 -9.328 1 83.56 114 LYS A N 1
ATOM 908 C CA . LYS A 1 114 ? 6.773 1.484 -8.219 1 83.56 114 LYS A CA 1
ATOM 909 C C . LYS A 1 114 ? 6.961 2.916 -8.719 1 83.56 114 LYS A C 1
ATOM 911 O O . LYS A 1 114 ? 6.254 3.826 -8.273 1 83.56 114 LYS A O 1
ATOM 916 N N . ASP A 1 115 ? 7.949 3.094 -9.609 1 82.81 115 ASP A N 1
ATOM 917 C CA . ASP A 1 115 ? 8.242 4.43 -10.109 1 82.81 115 ASP A CA 1
ATOM 918 C C . ASP A 1 115 ? 7.082 4.98 -10.93 1 82.81 115 ASP A C 1
ATOM 920 O O . ASP A 1 115 ? 6.844 6.191 -10.953 1 82.81 115 ASP A O 1
ATOM 924 N N . GLU A 1 116 ? 6.34 4.066 -11.578 1 83.69 116 GLU A N 1
ATOM 925 C CA . GLU A 1 116 ? 5.184 4.465 -12.375 1 83.69 116 GLU A CA 1
ATOM 926 C C . GLU A 1 116 ? 3.965 4.707 -11.492 1 83.69 116 GLU A C 1
ATOM 928 O O . GLU A 1 116 ? 2.994 5.332 -11.922 1 83.69 116 GLU A O 1
ATOM 933 N N . SER A 1 117 ? 4.16 4.23 -10.289 1 79.69 117 SER A N 1
ATOM 934 C CA . SER A 1 117 ? 3.008 4.289 -9.398 1 79.69 117 SER A CA 1
ATOM 935 C C . SER A 1 117 ? 3.043 5.547 -8.531 1 79.69 117 SER A C 1
ATOM 937 O O . SER A 1 117 ? 2.115 5.805 -7.762 1 79.69 117 SER A O 1
ATOM 939 N N . LYS A 1 118 ? 4.02 6.332 -8.742 1 84.5 118 LYS A N 1
ATOM 940 C CA . LYS A 1 118 ? 4.09 7.578 -7.977 1 84.5 118 LYS A CA 1
ATOM 941 C C . LYS A 1 118 ? 2.955 8.523 -8.367 1 84.5 118 LYS A C 1
ATOM 943 O O . LYS A 1 118 ? 2.732 8.781 -9.547 1 84.5 118 LYS A O 1
ATOM 948 N N . GLY A 1 119 ? 2.221 8.891 -7.324 1 86.69 119 GLY A N 1
ATOM 949 C CA . GLY A 1 119 ? 1.072 9.75 -7.57 1 86.69 119 GLY A CA 1
ATOM 950 C C . GLY A 1 119 ? -0.213 8.977 -7.801 1 86.69 119 GLY A C 1
ATOM 951 O O . GLY A 1 119 ? -1.287 9.57 -7.914 1 86.69 119 GLY A O 1
ATOM 952 N N . ASN A 1 120 ? -0.046 7.711 -7.852 1 90.38 120 ASN A N 1
ATOM 953 C CA . ASN A 1 120 ? -1.241 6.895 -8.031 1 90.38 120 ASN A CA 1
ATOM 954 C C . ASN A 1 120 ? -1.925 6.605 -6.695 1 90.38 120 ASN A C 1
ATOM 956 O O . ASN A 1 120 ? -1.26 6.492 -5.664 1 90.38 120 ASN A O 1
ATOM 960 N N . VAL A 1 121 ? -3.205 6.602 -6.828 1 95.25 121 VAL A N 1
ATOM 961 C CA . VAL A 1 121 ? -4.027 6.203 -5.688 1 95.25 121 VAL A CA 1
ATOM 962 C C . VAL A 1 121 ? -4.691 4.859 -5.977 1 95.25 121 VAL A C 1
ATOM 964 O O . VAL A 1 121 ? -5.406 4.711 -6.969 1 95.25 121 VAL A O 1
ATOM 967 N N . PHE A 1 122 ? -4.332 3.885 -5.172 1 96.06 122 PHE A N 1
ATOM 968 C CA . PHE A 1 122 ? -5.031 2.607 -5.254 1 96.06 122 PHE A CA 1
ATOM 969 C C . PHE A 1 122 ? -6.281 2.617 -4.383 1 96.06 122 PHE A C 1
ATOM 971 O O . PHE A 1 122 ? -6.203 2.855 -3.176 1 96.06 122 PHE A O 1
ATOM 978 N N . THR A 1 123 ? -7.375 2.422 -5.016 1 96.69 123 THR A N 1
ATOM 979 C CA . THR A 1 123 ? -8.633 2.377 -4.281 1 96.69 123 THR A CA 1
ATOM 980 C C . THR A 1 123 ? -9.227 0.972 -4.309 1 96.69 123 THR A C 1
ATOM 982 O O . THR A 1 123 ? -8.664 0.066 -4.926 1 96.69 123 THR A O 1
ATOM 985 N N . ASN A 1 124 ? -10.227 0.749 -3.553 1 94.88 124 ASN A N 1
ATOM 986 C CA . ASN A 1 124 ? -11 -0.487 -3.549 1 94.88 124 ASN A CA 1
ATOM 987 C C . ASN A 1 124 ? -10.164 -1.675 -3.088 1 94.88 124 ASN A C 1
ATOM 989 O O . ASN A 1 124 ? -10.32 -2.787 -3.596 1 94.88 124 ASN A O 1
ATOM 993 N N . ILE A 1 125 ? -9.242 -1.43 -2.381 1 97.69 125 ILE A N 1
ATOM 994 C CA . ILE A 1 125 ? -8.484 -2.473 -1.696 1 97.69 125 ILE A CA 1
ATOM 995 C C . ILE A 1 125 ? -8.836 -2.477 -0.211 1 97.69 125 ILE A C 1
ATOM 997 O O . ILE A 1 125 ? -9.32 -1.474 0.321 1 97.69 125 ILE A O 1
ATOM 1001 N N . ASP A 1 126 ? -8.641 -3.639 0.422 1 97.81 126 ASP A N 1
ATOM 1002 C CA . ASP A 1 126 ? -8.922 -3.654 1.854 1 97.81 126 ASP A CA 1
ATOM 1003 C C . ASP A 1 126 ? -7.688 -4.059 2.654 1 97.81 126 ASP A C 1
ATOM 1005 O O . ASP A 1 126 ? -7.773 -4.301 3.859 1 97.81 126 ASP A O 1
ATOM 1009 N N . GLY A 1 127 ? -6.5 -4.094 1.969 1 97.75 127 GLY A N 1
ATOM 1010 C CA . GLY A 1 127 ? -5.234 -4.352 2.635 1 97.75 127 GLY A CA 1
ATOM 1011 C C . GLY A 1 127 ? -4.039 -4.258 1.703 1 97.75 127 GLY A C 1
ATOM 1012 O O . GLY A 1 127 ? -4.195 -3.994 0.509 1 97.75 127 GLY A O 1
ATOM 1013 N N . MET A 1 128 ? -2.918 -4.305 2.248 1 97.19 128 MET A N 1
ATOM 1014 C CA . MET A 1 128 ? -1.664 -4.332 1.499 1 97.19 128 MET A CA 1
ATOM 1015 C C . MET A 1 128 ? -0.61 -5.156 2.232 1 97.19 128 MET A C 1
ATOM 1017 O O . MET A 1 128 ? -0.59 -5.188 3.465 1 97.19 128 MET A O 1
ATOM 1021 N N . VAL A 1 129 ? 0.21 -5.801 1.455 1 96.94 129 VAL A N 1
ATOM 1022 C CA . VAL A 1 129 ? 1.305 -6.602 1.99 1 96.94 129 VAL A CA 1
ATOM 1023 C C . VAL A 1 129 ? 2.633 -6.109 1.423 1 96.94 129 VAL A C 1
ATOM 1025 O O . VAL A 1 129 ? 2.746 -5.855 0.221 1 96.94 129 VAL A O 1
ATOM 1028 N N . ILE A 1 130 ? 3.537 -5.922 2.318 1 94.12 130 ILE A N 1
ATOM 1029 C CA . ILE A 1 130 ? 4.875 -5.543 1.873 1 94.12 130 ILE A CA 1
ATOM 1030 C C . ILE A 1 130 ? 5.824 -6.73 2.031 1 94.12 130 ILE A C 1
ATOM 1032 O O . ILE A 1 130 ? 5.93 -7.305 3.115 1 94.12 130 ILE A O 1
ATOM 1036 N N . LEU A 1 131 ? 6.379 -7.051 0.89 1 92.38 131 LEU A N 1
ATOM 1037 C CA . LEU A 1 131 ? 7.309 -8.172 0.902 1 92.38 131 LEU A CA 1
ATOM 1038 C C . LEU A 1 131 ? 8.711 -7.719 0.524 1 92.38 131 LEU A C 1
ATOM 1040 O O . LEU A 1 131 ? 8.875 -6.797 -0.282 1 92.38 131 LEU A O 1
ATOM 1044 N N . MET B 1 1 ? -3.365 13.453 22.344 1 49.19 1 MET B N 1
ATOM 1045 C CA . MET B 1 1 ? -2.484 14.609 22.25 1 49.19 1 MET B CA 1
ATOM 1046 C C . MET B 1 1 ? -1.407 14.383 21.188 1 49.19 1 MET B C 1
ATOM 1048 O O . MET B 1 1 ? -0.626 13.438 21.281 1 49.19 1 MET B O 1
ATOM 1052 N N . GLY B 1 2 ? -1.487 15.07 19.922 1 61 2 GLY B N 1
ATOM 1053 C CA . GLY B 1 2 ? -0.678 14.875 18.734 1 61 2 GLY B CA 1
ATOM 1054 C C . GLY B 1 2 ? -0.091 16.156 18.188 1 61 2 GLY B C 1
ATOM 1055 O O . GLY B 1 2 ? -0.041 17.172 18.891 1 61 2 GLY B O 1
ATOM 1056 N N . TYR B 1 3 ? 0.781 15.969 17.219 1 72.31 3 TYR B N 1
ATOM 1057 C CA . TYR B 1 3 ? 1.377 17.109 16.516 1 72.31 3 TYR B CA 1
ATOM 1058 C C . TYR B 1 3 ? 0.529 17.516 15.312 1 72.31 3 TYR B C 1
ATOM 1060 O O . TYR B 1 3 ? -0.066 16.656 14.648 1 72.31 3 TYR B O 1
ATOM 1068 N N . ARG B 1 4 ? 0.284 18.766 15.312 1 71.12 4 ARG B N 1
ATOM 1069 C CA . ARG B 1 4 ? -0.434 19.266 14.141 1 71.12 4 ARG B CA 1
ATOM 1070 C C . ARG B 1 4 ? 0.53 19.859 13.117 1 71.12 4 ARG B C 1
ATOM 1072 O O . ARG B 1 4 ? 1.464 20.578 13.477 1 71.12 4 ARG B O 1
ATOM 1079 N N . VAL B 1 5 ? 0.408 19.359 11.922 1 63.75 5 VAL B N 1
ATOM 1080 C CA . VAL B 1 5 ? 1.253 19.875 10.852 1 63.75 5 VAL B CA 1
ATOM 1081 C C . VAL B 1 5 ? 0.47 20.891 10.023 1 63.75 5 VAL B C 1
ATOM 1083 O O . VAL B 1 5 ? -0.594 20.578 9.484 1 63.75 5 VAL B O 1
ATOM 1086 N N . ILE B 1 6 ? 0.946 22.109 10.062 1 63.34 6 ILE B N 1
ATOM 1087 C CA . ILE B 1 6 ? 0.332 23.203 9.312 1 63.34 6 ILE B CA 1
ATOM 1088 C C . ILE B 1 6 ? 1.334 23.766 8.305 1 63.34 6 ILE B C 1
ATOM 1090 O O . ILE B 1 6 ? 2.387 24.281 8.688 1 63.34 6 ILE B O 1
ATOM 1094 N N . ASN B 1 7 ? 0.829 23.625 7.113 1 62.16 7 ASN B N 1
ATOM 1095 C CA . ASN B 1 7 ? 1.706 24.141 6.062 1 62.16 7 ASN B CA 1
ATOM 1096 C C . ASN B 1 7 ? 3.119 23.578 6.191 1 62.16 7 ASN B C 1
ATOM 1098 O O . ASN B 1 7 ? 4.098 24.312 6.09 1 62.16 7 ASN B O 1
ATOM 1102 N N . GLY B 1 8 ? 3.191 22.391 6.52 1 59.03 8 GLY B N 1
ATOM 1103 C CA . GLY B 1 8 ? 4.477 21.719 6.582 1 59.03 8 GLY B CA 1
ATOM 1104 C C . GLY B 1 8 ? 5.191 21.906 7.906 1 59.03 8 GLY B C 1
ATOM 1105 O O . GLY B 1 8 ? 6.254 21.328 8.133 1 59.03 8 GLY B O 1
ATOM 1106 N N . LYS B 1 9 ? 4.641 22.688 8.695 1 63.28 9 LYS B N 1
ATOM 1107 C CA . LYS B 1 9 ? 5.281 22.969 9.977 1 63.28 9 LYS B CA 1
ATOM 1108 C C . LYS B 1 9 ? 4.574 22.234 11.109 1 63.28 9 LYS B C 1
ATOM 1110 O O . LYS B 1 9 ? 3.346 22.188 11.164 1 63.28 9 LYS B O 1
ATOM 1115 N N . ILE B 1 10 ? 5.445 21.547 11.812 1 64.12 10 ILE B N 1
ATOM 1116 C CA . ILE B 1 10 ? 4.902 20.734 12.898 1 64.12 10 ILE B CA 1
ATOM 1117 C C . ILE B 1 10 ? 4.625 21.609 14.117 1 64.12 10 ILE B C 1
ATOM 1119 O O . ILE B 1 10 ? 5.477 22.391 14.523 1 64.12 10 ILE B O 1
ATOM 1123 N N . HIS B 1 11 ? 3.4 21.594 14.609 1 67.75 11 HIS B N 1
ATOM 1124 C CA . HIS B 1 11 ? 3 22.281 15.836 1 67.75 11 HIS B CA 1
ATOM 1125 C C . HIS B 1 11 ? 2.557 21.281 16.906 1 67.75 11 HIS B C 1
ATOM 1127 O O . HIS B 1 11 ? 1.833 20.328 16.609 1 67.75 11 HIS B O 1
ATOM 1133 N N . PHE B 1 12 ? 3.266 21.312 17.953 1 59.59 12 PHE B N 1
ATOM 1134 C CA . PHE B 1 12 ? 2.889 20.422 19.062 1 59.59 12 PHE B CA 1
ATOM 1135 C C . PHE B 1 12 ? 1.522 20.812 19.609 1 59.59 12 PHE B C 1
ATOM 1137 O O . PHE B 1 12 ? 1.262 21.984 19.875 1 59.59 12 PHE B O 1
ATOM 1144 N N . ILE B 1 13 ? 0.566 20.078 19.453 1 54.34 13 ILE B N 1
ATOM 1145 C CA . ILE B 1 13 ? -0.759 20.359 19.984 1 54.34 13 ILE B CA 1
ATOM 1146 C C . ILE B 1 13 ? -0.766 20.109 21.5 1 54.34 13 ILE B C 1
ATOM 1148 O O . ILE B 1 13 ? -0.517 18.984 21.938 1 54.34 13 ILE B O 1
ATOM 1152 N N . GLU B 1 14 ? -0.18 20.922 22.328 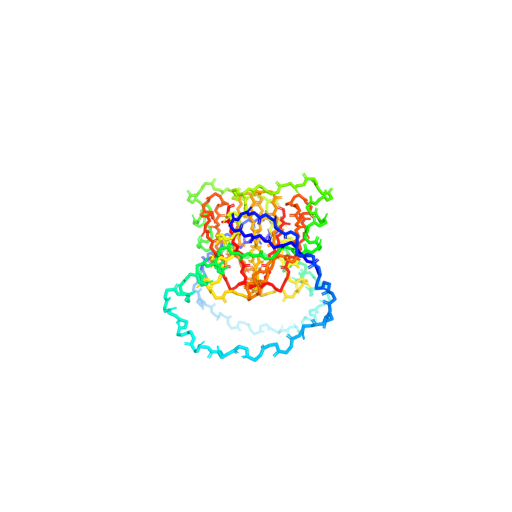1 45.06 14 GLU B N 1
ATOM 1153 C CA . GLU B 1 14 ? -0.332 20.828 23.766 1 45.06 14 GLU B CA 1
ATOM 1154 C C . GLU B 1 14 ? -1.799 20.672 24.156 1 45.06 14 GLU B C 1
ATOM 1156 O O . GLU B 1 14 ? -2.688 21.188 23.484 1 45.06 14 GLU B O 1
ATOM 1161 N N . GLY B 1 15 ? -2.117 19.641 24.906 1 41.81 15 GLY B N 1
ATOM 1162 C CA . GLY B 1 15 ? -3.412 19.531 25.562 1 41.81 15 GLY B CA 1
ATOM 1163 C C . GLY B 1 15 ? -3.965 20.859 26.016 1 41.81 15 GLY B C 1
ATOM 1164 O O . GLY B 1 15 ? -3.209 21.812 26.25 1 41.81 15 GLY B O 1
ATOM 1165 N N . PHE B 1 16 ? -5.266 21.047 25.719 1 38.72 16 PHE B N 1
ATOM 1166 C CA . PHE B 1 16 ? -6.125 22.109 26.25 1 38.72 16 PHE B CA 1
ATOM 1167 C C . PHE B 1 16 ? -5.883 22.297 27.75 1 38.72 16 PHE B C 1
ATOM 1169 O O . PHE B 1 16 ? -6.184 21.422 28.547 1 38.72 16 PHE B O 1
ATOM 1176 N N . LYS B 1 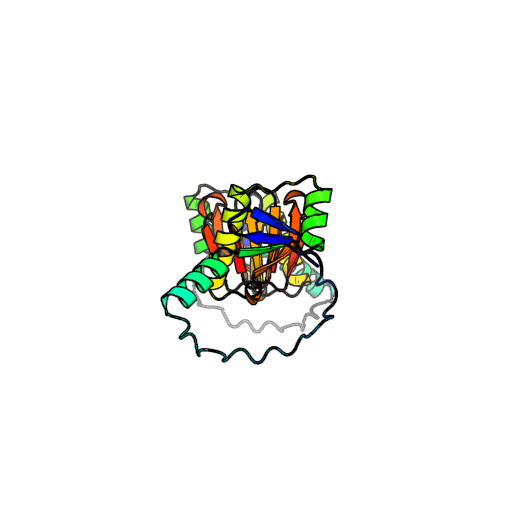17 ? -4.789 23.016 28.219 1 35.59 17 LYS B N 1
ATOM 1177 C CA . LYS B 1 17 ? -5.039 23.484 29.578 1 35.59 17 LYS B CA 1
ATOM 1178 C C . LYS B 1 17 ? -6.473 23.984 29.734 1 35.59 17 LYS B C 1
ATOM 1180 O O . LYS B 1 17 ? -7.109 24.375 28.75 1 35.59 17 LYS B O 1
ATOM 1185 N N . GLY B 1 18 ? -6.973 24.172 31.125 1 29.95 18 GLY B N 1
ATOM 1186 C CA . GLY B 1 18 ? -8.164 24.516 31.891 1 29.95 18 GLY B CA 1
ATOM 1187 C C . GLY B 1 18 ? -8.867 25.75 31.391 1 29.95 18 GLY B C 1
ATOM 1188 O O . GLY B 1 18 ? -8.219 26.688 30.906 1 29.95 18 GLY B O 1
ATOM 1189 N N . TYR B 1 19 ? -10.234 25.625 31.281 1 30.31 19 TYR B N 1
ATOM 1190 C CA . TYR B 1 19 ? -11.422 26.438 31.016 1 30.31 19 TYR B CA 1
ATOM 1191 C C . TYR B 1 19 ? -11.461 27.656 31.922 1 30.31 19 TYR B C 1
ATOM 1193 O O . TYR B 1 19 ? -12.516 28.016 32.438 1 30.31 19 TYR B O 1
ATOM 1201 N N . ALA B 1 20 ? -10.477 28.031 32.812 1 25.91 20 ALA B N 1
ATOM 1202 C CA . ALA B 1 20 ? -11.312 28.656 33.844 1 25.91 20 ALA B CA 1
ATOM 1203 C C . ALA B 1 20 ? -12.133 29.797 33.25 1 25.91 20 ALA B C 1
ATOM 1205 O O . ALA B 1 20 ? -13.352 29.859 33.438 1 25.91 20 ALA B O 1
ATOM 1206 N N . ASN B 1 21 ? -11.664 31.078 33.375 1 25.16 21 ASN B N 1
ATOM 1207 C CA . ASN B 1 21 ? -12.484 32.188 33.844 1 25.16 21 ASN B CA 1
ATOM 1208 C C . ASN B 1 21 ? -13.328 32.781 32.719 1 25.16 21 ASN B C 1
ATOM 1210 O O . ASN B 1 21 ? -12.797 33.312 31.734 1 25.16 21 ASN B O 1
ATOM 1214 N N . THR B 1 22 ? -14.578 32.219 32.531 1 25 22 THR B N 1
ATOM 1215 C CA . THR B 1 22 ? -15.727 32.5 31.688 1 25 22 THR B CA 1
ATOM 1216 C C . THR B 1 22 ? -16.156 33.969 31.844 1 25 22 THR B C 1
ATOM 1218 O O . THR B 1 22 ? -16.828 34.312 32.812 1 25 22 THR B O 1
ATOM 1221 N N . GLN B 1 23 ? -15.242 35 31.906 1 25.25 23 GLN B N 1
ATOM 1222 C CA . GLN B 1 23 ? -15.992 36.25 32.062 1 25.25 23 GLN B CA 1
ATOM 1223 C C . GLN B 1 23 ? -16.969 36.469 30.906 1 25.25 23 GLN B C 1
ATOM 1225 O O . GLN B 1 23 ? -16.625 36.188 29.75 1 25.25 23 GLN B O 1
ATOM 1230 N N . SER B 1 24 ? -18.297 36.625 31.234 1 29.44 24 SER B N 1
ATOM 1231 C CA . SER B 1 24 ? -19.625 36.781 30.641 1 29.44 24 SER B CA 1
ATOM 1232 C C . SER B 1 24 ? -19.641 37.938 29.625 1 29.44 24 SER B C 1
ATOM 1234 O O . SER B 1 24 ? -20.703 38.312 29.125 1 29.44 24 SER B O 1
ATOM 1236 N N . ASN B 1 25 ? -18.516 38.594 29.188 1 27.3 25 ASN B N 1
ATOM 1237 C CA . ASN B 1 25 ? -18.984 39.812 28.562 1 27.3 25 ASN B CA 1
ATOM 1238 C C . ASN B 1 25 ? -19.797 39.562 27.312 1 27.3 25 ASN B C 1
ATOM 1240 O O . ASN B 1 25 ? -19.484 38.656 26.547 1 27.3 25 ASN B O 1
ATOM 1244 N N . LYS B 1 26 ? -21.094 39.938 27.234 1 30.44 26 LYS B N 1
ATOM 1245 C CA . LYS B 1 26 ? -22.25 39.938 26.344 1 30.44 26 LYS B CA 1
ATOM 1246 C C . LYS B 1 26 ? -21.875 40.469 24.969 1 30.44 26 LYS B C 1
ATOM 1248 O O . LYS B 1 26 ? -22.172 41.625 24.625 1 30.44 26 LYS B O 1
ATOM 1253 N N . SER B 1 27 ? -20.594 40.344 24.484 1 30.27 27 SER B N 1
ATOM 1254 C CA . SER B 1 27 ? -20.469 41.094 23.234 1 30.27 27 SER B CA 1
ATOM 1255 C C . SER B 1 27 ? -21.422 40.562 22.172 1 30.27 27 SER B C 1
ATOM 1257 O O . SER B 1 27 ? -21.797 39.375 22.203 1 30.27 27 SER B O 1
ATOM 1259 N N . THR B 1 28 ? -22.234 41.406 21.594 1 29.2 28 THR B N 1
ATOM 1260 C CA . THR B 1 28 ? -23.156 41.375 20.453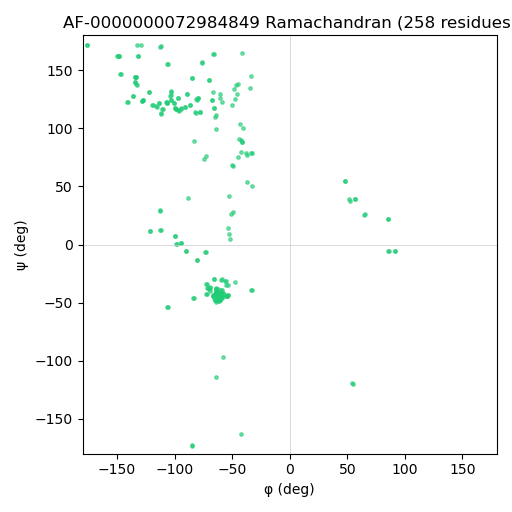 1 29.2 28 THR B CA 1
ATOM 1261 C C . THR B 1 28 ? -22.516 40.625 19.281 1 29.2 28 THR B C 1
ATOM 1263 O O . THR B 1 28 ? -21.391 40.938 18.875 1 29.2 28 THR B O 1
ATOM 1266 N N . GLU B 1 29 ? -22.719 39.25 19.25 1 32.12 29 GLU B N 1
ATOM 1267 C CA . GLU B 1 29 ? -22.281 38.312 18.203 1 32.12 29 GLU B CA 1
ATOM 1268 C C . GLU B 1 29 ? -22.688 38.812 16.828 1 32.12 29 GLU B C 1
ATOM 1270 O O . GLU B 1 29 ? -23.875 38.969 16.531 1 32.12 29 GLU B O 1
ATOM 1275 N N . SER B 1 30 ? -22.062 39.938 16.359 1 33.62 30 SER B N 1
ATOM 1276 C CA . SER B 1 30 ? -22.25 40.25 14.945 1 33.62 30 SER B CA 1
ATOM 1277 C C . SER B 1 30 ? -22.188 39 14.086 1 33.62 30 SER B C 1
ATOM 1279 O O . SER B 1 30 ? -21.312 38.156 14.281 1 33.62 30 SER B O 1
ATOM 1281 N N . LEU B 1 31 ? -23.312 38.438 13.656 1 35.75 31 LEU B N 1
ATOM 1282 C CA . LEU B 1 31 ? -23.453 37.438 12.617 1 35.75 31 LEU B CA 1
ATOM 1283 C C . LEU B 1 31 ? -22.406 37.625 11.523 1 35.75 31 LEU B C 1
ATOM 1285 O O . LEU B 1 31 ? -22.516 38.531 10.695 1 35.75 31 LEU B O 1
ATOM 1289 N N . LYS B 1 32 ? -21.172 37.75 11.836 1 41.22 32 LYS B N 1
ATOM 1290 C CA . LYS B 1 32 ? -20.172 37.75 10.789 1 41.22 32 LYS B CA 1
ATOM 1291 C C . LYS B 1 32 ? -20.453 36.688 9.742 1 41.22 32 LYS B C 1
ATOM 1293 O O . LYS B 1 32 ? -20.562 35.5 10.078 1 41.22 32 LYS B O 1
ATOM 1298 N N . LYS B 1 33 ? -21.172 37 8.758 1 41.56 33 LYS B N 1
ATOM 1299 C CA . LYS B 1 33 ? -21.312 36.281 7.484 1 41.56 33 LYS B CA 1
ATOM 1300 C C . LYS B 1 33 ? -20 35.625 7.09 1 41.56 33 LYS B C 1
ATOM 1302 O O . LYS B 1 33 ? -18.984 36.281 6.891 1 41.56 33 LYS B O 1
ATOM 1307 N N . THR B 1 34 ? -19.656 34.531 7.656 1 48.75 34 THR B N 1
ATOM 1308 C CA . THR B 1 34 ? -18.531 33.719 7.203 1 48.75 34 THR B CA 1
ATOM 1309 C C . THR B 1 34 ? -18.438 33.719 5.68 1 48.75 34 THR B C 1
ATOM 1311 O O . THR B 1 34 ? -19.344 33.25 4.996 1 48.75 34 THR B O 1
ATOM 1314 N N . SER B 1 35 ? -17.906 34.781 5.059 1 49.78 35 SER B N 1
ATOM 1315 C CA . SER B 1 35 ? -17.703 34.938 3.625 1 49.78 35 SER B CA 1
ATOM 1316 C C . SER B 1 35 ? -17.109 33.688 2.996 1 49.78 35 SER B C 1
ATOM 1318 O O . SER B 1 35 ? -16.484 32.875 3.684 1 49.78 35 SER B O 1
ATOM 1320 N N . PHE B 1 36 ? -17.625 33.312 1.79 1 53.81 36 PHE B N 1
ATOM 1321 C CA . PHE B 1 36 ? -17.078 32.281 0.91 1 53.81 36 PHE B CA 1
ATOM 1322 C C . PHE B 1 36 ? -15.562 32.25 1.004 1 53.81 36 PHE B C 1
ATOM 1324 O O . PHE B 1 36 ? -14.953 31.156 0.948 1 53.81 36 PHE B O 1
ATOM 1331 N N . ASP B 1 37 ? -15.062 33.438 1.096 1 53 37 ASP B N 1
ATOM 1332 C CA . ASP B 1 37 ? -13.609 33.531 1.189 1 53 37 ASP B CA 1
ATOM 1333 C C . ASP B 1 37 ? -13.086 32.875 2.467 1 53 37 ASP B C 1
ATOM 1335 O O . ASP B 1 37 ? -12.016 32.281 2.467 1 53 37 ASP B O 1
ATOM 1339 N N . ASP B 1 38 ? -13.844 33.031 3.553 1 54.81 38 ASP B N 1
ATOM 1340 C CA . ASP B 1 38 ? -13.414 32.469 4.824 1 54.81 38 ASP B CA 1
ATOM 1341 C C . ASP B 1 38 ? -13.484 30.938 4.789 1 54.81 38 ASP B C 1
ATOM 1343 O O . ASP B 1 38 ? -12.617 30.266 5.344 1 54.81 38 ASP B O 1
ATOM 1347 N N . VAL B 1 39 ? -14.578 30.531 4.145 1 52.59 39 VAL B N 1
ATOM 1348 C CA . VAL B 1 39 ? -14.719 29.094 3.982 1 52.59 39 VAL B CA 1
ATOM 1349 C C . VAL B 1 39 ? -13.586 28.547 3.109 1 52.59 39 VAL B C 1
ATOM 1351 O O . VAL B 1 39 ? -13.023 27.5 3.393 1 52.59 39 VAL B O 1
ATOM 1354 N N . LEU B 1 40 ? -13.375 29.234 2.008 1 49.91 40 LEU B N 1
ATOM 1355 C CA . LEU B 1 40 ? -12.289 28.828 1.129 1 49.91 40 LEU B CA 1
ATOM 1356 C C . LEU B 1 40 ? -10.953 28.875 1.865 1 49.91 40 LEU B C 1
ATOM 1358 O O . LEU B 1 40 ? -10.133 27.969 1.72 1 49.91 40 LEU B O 1
ATOM 1362 N N . LYS B 1 41 ? -10.742 29.938 2.58 1 52.28 41 LYS B N 1
ATOM 1363 C CA . LYS B 1 41 ? -9.508 30.047 3.354 1 52.28 41 LYS B CA 1
ATOM 1364 C C . LYS B 1 41 ? -9.414 28.938 4.398 1 52.28 41 LYS B C 1
ATOM 1366 O O . LYS B 1 41 ? -8.344 28.391 4.633 1 52.28 41 LYS B O 1
ATOM 1371 N N . LYS B 1 42 ? -10.586 28.75 5.004 1 53 42 LYS B N 1
ATOM 1372 C CA . LYS B 1 42 ? -10.633 27.688 6.004 1 53 42 LYS B CA 1
ATOM 1373 C C . LYS B 1 42 ? -10.406 26.328 5.359 1 53 42 LYS B C 1
ATOM 1375 O O . LYS B 1 42 ? -9.711 25.469 5.922 1 53 42 LYS B O 1
ATOM 1380 N N . GLU B 1 43 ? -11.047 26.094 4.188 1 51.66 43 GLU B N 1
ATOM 1381 C CA . GLU B 1 43 ? -10.883 24.828 3.467 1 51.66 43 GLU B CA 1
ATOM 1382 C C . GLU B 1 43 ? -9.445 24.656 2.992 1 51.66 43 GLU B C 1
ATOM 1384 O O . GLU B 1 43 ? -8.906 23.547 3.029 1 51.66 43 GLU B O 1
ATOM 1389 N N . ILE B 1 44 ? -8.953 25.734 2.377 1 51.84 44 ILE B N 1
ATOM 1390 C CA . ILE B 1 44 ? -7.559 25.703 1.951 1 51.84 44 ILE B CA 1
ATOM 1391 C C . ILE B 1 44 ? -6.66 25.375 3.143 1 51.84 44 ILE B C 1
ATOM 1393 O O . ILE B 1 44 ? -5.727 24.578 3.021 1 51.84 44 ILE B O 1
ATOM 1397 N N . ASN B 1 45 ? -7.176 25.938 4.266 1 63.34 45 ASN B N 1
ATOM 1398 C CA . ASN B 1 45 ? -6.359 25.734 5.457 1 63.34 45 ASN B CA 1
ATOM 1399 C C . ASN B 1 45 ? -6.426 24.281 5.93 1 63.34 45 ASN B C 1
ATOM 1401 O O . ASN B 1 45 ? -5.41 23.703 6.32 1 63.34 45 ASN B O 1
ATOM 1405 N N . LYS B 1 46 ? -7.617 23.75 5.711 1 66.56 46 LYS B N 1
ATOM 1406 C CA . LYS B 1 46 ? -7.781 22.375 6.164 1 66.56 46 LYS B CA 1
ATOM 1407 C C . LYS B 1 46 ? -6.996 21.406 5.281 1 66.56 46 LYS B C 1
ATOM 1409 O O . LYS B 1 46 ? -6.344 20.484 5.781 1 66.56 46 LYS B O 1
ATOM 1414 N N . GLU B 1 47 ? -6.988 21.734 3.934 1 72.31 47 GLU B N 1
ATOM 1415 C CA . GLU B 1 47 ? -6.312 20.859 2.984 1 72.31 47 GLU B CA 1
ATOM 1416 C C . GLU B 1 47 ? -4.797 20.969 3.113 1 72.31 47 GLU B C 1
ATOM 1418 O O . GLU B 1 47 ? -4.062 20.109 2.611 1 72.31 47 GLU B O 1
ATOM 1423 N N . ASP B 1 48 ? -4.473 21.891 3.928 1 79.44 48 ASP B N 1
ATOM 1424 C CA . ASP B 1 48 ? -3.033 22.094 4.07 1 79.44 48 ASP B CA 1
ATOM 1425 C C . ASP B 1 48 ? -2.561 21.688 5.469 1 79.44 48 ASP B C 1
ATOM 1427 O O . ASP B 1 48 ? -1.438 22.016 5.863 1 79.44 48 ASP B O 1
ATOM 1431 N N . THR B 1 49 ? -3.523 21.016 6.09 1 85.5 49 THR B N 1
ATOM 1432 C CA . THR B 1 49 ? -3.172 20.656 7.461 1 85.5 49 THR B CA 1
ATOM 1433 C C . THR B 1 49 ? -3.537 19.203 7.754 1 85.5 49 THR B C 1
ATOM 1435 O O . THR B 1 49 ? -4.465 18.656 7.152 1 85.5 49 THR B O 1
ATOM 1438 N N . PHE B 1 50 ? -2.676 18.531 8.586 1 92.62 50 PHE B N 1
ATOM 1439 C CA . PHE B 1 50 ? -3.012 17.219 9.109 1 92.62 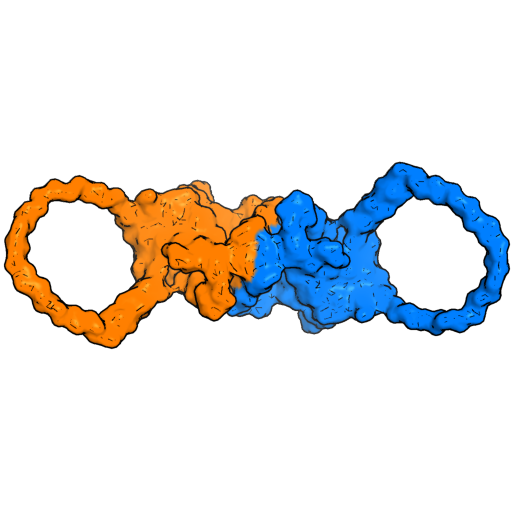50 PHE B CA 1
ATOM 1440 C C . PHE B 1 50 ? -2.404 17.016 10.492 1 92.62 50 PHE B C 1
ATOM 1442 O O . PHE B 1 50 ? -1.575 17.812 10.938 1 92.62 50 PHE B O 1
ATOM 1449 N N . VAL B 1 51 ? -2.939 16.031 11.211 1 91.62 51 VAL B N 1
ATOM 1450 C CA . VAL B 1 51 ? -2.482 15.742 12.562 1 91.62 51 VAL B CA 1
ATOM 1451 C C . VAL B 1 51 ? -1.582 14.508 12.555 1 91.62 51 VAL B C 1
ATOM 1453 O O . VAL B 1 51 ? -1.885 13.516 11.883 1 91.62 51 VAL B O 1
ATOM 1456 N N . LEU B 1 52 ? -0.434 14.625 13.211 1 93.44 52 LEU B N 1
ATOM 1457 C CA . LEU B 1 52 ? 0.439 13.492 13.5 1 93.44 52 LEU B CA 1
ATOM 1458 C C . LEU B 1 52 ? 0.194 12.961 14.906 1 93.44 52 LEU B C 1
ATOM 1460 O O . LEU B 1 52 ? 0.418 13.672 15.891 1 93.44 52 LEU B O 1
ATOM 1464 N N . SER B 1 53 ? -0.258 11.766 14.969 1 92.75 53 SER B N 1
ATOM 1465 C CA . SER B 1 53 ? -0.553 11.211 16.281 1 92.75 53 SER B CA 1
ATOM 1466 C C . SER B 1 53 ? 0.72 11.023 17.109 1 92.75 53 SER B C 1
ATOM 1468 O O . SER B 1 53 ? 1.824 11.039 16.562 1 92.75 53 SER B O 1
ATOM 1470 N N . ASN B 1 54 ? 0.525 10.836 18.438 1 90.69 54 ASN B N 1
ATOM 1471 C CA . ASN B 1 54 ? 1.662 10.555 19.312 1 90.69 54 ASN B CA 1
ATOM 1472 C C . ASN B 1 54 ? 2.354 9.25 18.922 1 90.69 54 ASN B C 1
ATOM 1474 O O . ASN B 1 54 ? 3.584 9.18 18.906 1 90.69 54 ASN B O 1
ATOM 1478 N N . HIS B 1 55 ? 1.582 8.273 18.594 1 93.94 55 HIS B N 1
ATOM 1479 C CA . HIS B 1 55 ? 2.117 6.977 18.203 1 93.94 55 HIS B CA 1
ATOM 1480 C C . HIS B 1 55 ? 2.959 7.094 1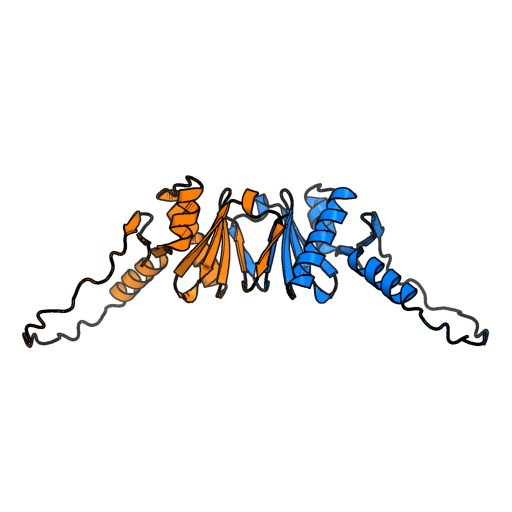6.938 1 93.94 55 HIS B C 1
ATOM 1482 O O . HIS B 1 55 ? 4.062 6.547 16.859 1 93.94 55 HIS B O 1
ATOM 1488 N N . ALA B 1 56 ? 2.467 7.812 15.969 1 94.5 56 ALA B N 1
ATOM 1489 C CA . ALA B 1 56 ? 3.219 8.031 14.734 1 94.5 56 ALA B CA 1
ATOM 1490 C C . ALA B 1 56 ? 4.523 8.773 15.016 1 94.5 56 ALA B C 1
ATOM 1492 O O . ALA B 1 56 ? 5.582 8.391 14.516 1 94.5 56 ALA B O 1
ATOM 1493 N N . HIS B 1 57 ? 4.398 9.766 15.797 1 91.5 57 HIS B N 1
ATOM 1494 C CA . HIS B 1 57 ? 5.562 10.578 16.141 1 91.5 57 HIS B CA 1
ATOM 1495 C C . HIS B 1 57 ? 6.629 9.742 16.844 1 91.5 57 HIS B C 1
ATOM 1497 O O . HIS B 1 57 ? 7.812 9.828 16.5 1 91.5 57 HIS B O 1
ATOM 1503 N N . GLU B 1 58 ? 6.203 8.992 17.797 1 93.25 58 GLU B N 1
ATOM 1504 C CA . GLU B 1 58 ? 7.125 8.141 18.547 1 93.25 58 GLU B CA 1
ATOM 1505 C C . GLU B 1 58 ? 7.824 7.145 17.625 1 93.25 58 GLU B C 1
ATOM 1507 O O . GLU B 1 58 ? 9.031 6.922 17.75 1 93.25 58 GLU B O 1
ATOM 1512 N N . ARG B 1 59 ? 7.043 6.57 16.719 1 93 59 ARG B N 1
ATOM 1513 C CA . ARG B 1 59 ? 7.609 5.613 15.781 1 93 59 ARG B CA 1
ATOM 1514 C C . ARG B 1 59 ? 8.656 6.273 14.891 1 93 59 ARG B C 1
ATOM 1516 O O . ARG B 1 59 ? 9.711 5.695 14.625 1 93 59 ARG B O 1
ATOM 1523 N N . LEU B 1 60 ? 8.383 7.418 14.438 1 92.12 60 LEU B N 1
ATOM 1524 C CA . LEU B 1 60 ? 9.336 8.156 13.617 1 92.12 60 LEU B CA 1
ATOM 1525 C C . LEU B 1 60 ? 10.594 8.5 14.406 1 92.12 60 LEU B C 1
ATOM 1527 O O . LEU B 1 60 ? 11.703 8.352 13.906 1 92.12 60 LEU B O 1
ATOM 1531 N N . ARG B 1 61 ? 10.352 8.867 15.617 1 90.88 61 ARG B N 1
ATOM 1532 C CA . ARG B 1 61 ? 11.469 9.227 16.484 1 90.88 61 ARG B CA 1
ATOM 1533 C C . ARG B 1 61 ? 12.352 8.016 16.781 1 90.88 61 ARG B C 1
ATOM 1535 O O . ARG B 1 61 ? 13.578 8.117 16.75 1 90.88 61 ARG B O 1
ATOM 1542 N N . GLU B 1 62 ? 11.75 6.93 17.078 1 92.25 62 GLU B N 1
ATOM 1543 C CA . GLU B 1 62 ? 12.477 5.695 17.359 1 92.25 62 GLU B CA 1
ATOM 1544 C C . GLU B 1 62 ? 13.391 5.312 16.203 1 92.25 62 GLU B C 1
ATOM 1546 O O . GLU B 1 62 ? 14.445 4.707 16.406 1 92.25 62 GLU B O 1
ATOM 1551 N N . ARG B 1 63 ? 12.922 5.688 15.086 1 90.5 63 ARG B N 1
ATOM 1552 C CA . ARG B 1 63 ? 13.68 5.32 13.891 1 90.5 63 ARG B CA 1
ATOM 1553 C C . ARG B 1 63 ? 14.531 6.488 13.406 1 90.5 63 ARG B C 1
ATOM 1555 O O . ARG B 1 63 ? 15.117 6.43 12.32 1 90.5 63 ARG B O 1
ATOM 1562 N N . ASN B 1 64 ? 14.562 7.5 14.156 1 90.88 64 ASN B N 1
ATOM 1563 C CA . ASN B 1 64 ? 15.336 8.703 13.859 1 90.88 64 ASN B CA 1
ATOM 1564 C C . ASN B 1 64 ? 14.953 9.297 12.516 1 90.88 64 ASN B C 1
ATOM 1566 O O . ASN B 1 64 ? 15.82 9.711 11.742 1 90.88 64 ASN B O 1
ATOM 1570 N N . ILE B 1 65 ? 13.688 9.242 12.297 1 89.69 65 ILE B N 1
ATOM 1571 C CA . ILE B 1 65 ? 13.164 9.828 11.07 1 89.69 65 ILE B CA 1
ATOM 1572 C C . ILE B 1 65 ? 12.57 11.203 11.367 1 89.69 65 ILE B C 1
ATOM 1574 O O . ILE B 1 65 ? 11.734 11.344 12.273 1 89.69 65 ILE B O 1
ATOM 1578 N N . VAL B 1 66 ? 13.195 12.172 10.609 1 85.94 66 VAL B N 1
ATOM 1579 C CA . VAL B 1 66 ? 12.688 13.539 10.75 1 85.94 66 VAL B CA 1
ATOM 1580 C C . VAL B 1 66 ? 12.055 13.984 9.43 1 85.94 66 VAL B C 1
ATOM 1582 O O . VAL B 1 66 ? 12.688 13.922 8.375 1 85.94 66 VAL B O 1
ATOM 1585 N N . LEU B 1 67 ? 10.789 14.336 9.547 1 86 67 LEU B N 1
ATOM 1586 C CA . LEU B 1 67 ? 10.086 14.828 8.367 1 86 67 LEU B CA 1
ATOM 1587 C C . LEU B 1 67 ? 10.211 16.344 8.258 1 86 67 LEU B C 1
ATOM 1589 O O . LEU B 1 67 ? 9.789 17.078 9.164 1 86 67 LEU B O 1
ATOM 1593 N N . ASN B 1 68 ? 10.805 16.828 7.195 1 86.69 68 ASN B N 1
ATOM 1594 C CA . ASN B 1 68 ? 10.938 18.266 7.004 1 86.69 68 ASN B CA 1
ATOM 1595 C C . ASN B 1 68 ? 9.695 18.875 6.359 1 86.69 68 ASN B C 1
ATOM 1597 O O . ASN B 1 68 ? 8.695 18.172 6.168 1 86.69 68 ASN B O 1
ATOM 1601 N N . GLN B 1 69 ? 9.758 20.125 6.016 1 85.44 69 GLN B N 1
ATOM 1602 C CA . GLN B 1 69 ? 8.609 20.844 5.48 1 85.44 69 GLN B CA 1
ATOM 1603 C C . GLN B 1 69 ? 8.164 20.25 4.145 1 85.44 69 GLN B C 1
ATOM 1605 O O . GLN B 1 69 ? 6.965 20.125 3.885 1 85.44 69 GLN B O 1
ATOM 1610 N N . GLN B 1 70 ? 9.141 19.969 3.375 1 88.62 70 GLN B N 1
ATOM 1611 C CA . GLN B 1 70 ? 8.828 19.375 2.082 1 88.62 70 GLN B CA 1
ATOM 1612 C C . GLN B 1 70 ? 8.148 18.016 2.252 1 88.62 70 GLN B C 1
ATOM 1614 O O . GLN B 1 70 ? 7.207 17.688 1.53 1 88.62 70 GLN B O 1
ATOM 1619 N N . ASP B 1 71 ? 8.672 17.203 3.18 1 91 71 ASP B N 1
ATOM 1620 C CA . ASP B 1 71 ? 8.078 15.898 3.463 1 91 71 ASP B CA 1
ATOM 1621 C C . ASP B 1 71 ? 6.625 16.047 3.91 1 91 71 ASP B C 1
ATOM 1623 O O . ASP B 1 71 ? 5.754 15.297 3.455 1 91 71 ASP B O 1
ATOM 1627 N N . MET B 1 72 ? 6.367 17.047 4.695 1 89.38 72 MET B N 1
ATOM 1628 C CA . MET B 1 72 ? 5.023 17.266 5.223 1 89.38 72 MET B CA 1
ATOM 1629 C C . MET B 1 72 ? 4.066 17.688 4.113 1 89.38 72 MET B C 1
ATOM 1631 O O . MET B 1 72 ? 2.893 17.328 4.125 1 89.38 72 MET B O 1
ATOM 1635 N N . LYS B 1 73 ? 4.582 18.422 3.26 1 90.69 73 LYS B N 1
ATOM 1636 C CA . LYS B 1 73 ? 3.766 18.828 2.117 1 90.69 73 LYS B CA 1
ATOM 1637 C C . LYS B 1 73 ? 3.377 17.625 1.269 1 90.69 73 LYS B C 1
ATOM 1639 O O . LYS B 1 73 ? 2.244 17.531 0.792 1 90.69 73 LYS B O 1
ATOM 1644 N N . LYS B 1 74 ? 4.34 16.703 1.144 1 93.25 74 LYS B N 1
ATOM 1645 C CA . LYS B 1 74 ? 4.066 15.5 0.375 1 93.25 74 LYS B CA 1
ATOM 1646 C C . LYS B 1 74 ? 3.02 14.633 1.067 1 93.25 74 LYS B C 1
ATOM 1648 O O . LYS B 1 74 ? 2.121 14.094 0.415 1 93.25 74 LYS B O 1
ATOM 1653 N N . VAL B 1 75 ? 3.162 14.508 2.322 1 94.12 75 VAL B N 1
ATOM 1654 C CA . VAL B 1 75 ? 2.184 13.734 3.082 1 94.12 75 VAL B CA 1
ATOM 1655 C C . VAL B 1 75 ? 0.801 14.367 2.932 1 94.12 75 VAL B C 1
ATOM 1657 O O . VAL B 1 75 ? -0.188 13.656 2.711 1 94.12 75 VAL B O 1
ATOM 1660 N N . ASN B 1 76 ? 0.762 15.656 3.031 1 94.06 76 ASN B N 1
ATOM 1661 C CA . ASN B 1 76 ? -0.494 16.375 2.836 1 94.06 76 ASN B CA 1
ATOM 1662 C C . ASN B 1 76 ? -1.086 16.109 1.456 1 94.06 76 ASN B C 1
ATOM 1664 O O . ASN B 1 76 ? -2.295 15.914 1.32 1 94.06 76 ASN B O 1
ATOM 1668 N N . GLU B 1 77 ? -0.269 16.172 0.481 1 94.81 77 GLU B N 1
ATOM 1669 C CA . GLU B 1 77 ? -0.702 15.836 -0.873 1 94.81 77 GLU B CA 1
ATOM 1670 C C . GLU B 1 77 ? -1.318 14.445 -0.93 1 94.81 77 GLU B C 1
ATOM 1672 O O . GLU B 1 77 ? -2.352 14.242 -1.573 1 94.81 77 GLU B O 1
ATOM 1677 N N . GLY B 1 78 ? -0.674 13.531 -0.281 1 96.19 78 GLY B N 1
ATOM 1678 C CA . GLY B 1 78 ? -1.196 12.172 -0.227 1 96.19 78 GLY B CA 1
ATOM 1679 C C . GLY B 1 78 ? -2.564 12.086 0.424 1 96.19 78 GLY B C 1
ATOM 1680 O O . GLY B 1 78 ? -3.443 11.367 -0.061 1 96.19 78 GLY B O 1
ATOM 1681 N N . ILE B 1 79 ? -2.721 12.797 1.476 1 96.56 79 ILE B N 1
ATOM 1682 C CA . ILE B 1 79 ? -3.996 12.82 2.184 1 96.56 79 ILE B CA 1
ATOM 1683 C C . ILE B 1 79 ? -5.078 13.398 1.274 1 96.56 79 ILE B C 1
ATOM 1685 O O . ILE B 1 79 ? -6.176 12.844 1.178 1 96.56 79 ILE B O 1
ATOM 1689 N N . ASN B 1 80 ? -4.75 14.469 0.551 1 96.44 80 ASN B N 1
ATOM 1690 C CA . ASN B 1 80 ? -5.695 15.086 -0.373 1 96.44 80 ASN B CA 1
ATOM 1691 C C . ASN B 1 80 ? -6.078 14.133 -1.505 1 96.44 80 ASN B C 1
ATOM 1693 O O . ASN B 1 80 ? -7.234 14.086 -1.917 1 96.44 80 ASN B O 1
ATOM 1697 N N . MET B 1 81 ? -5.125 13.445 -1.977 1 96.44 81 MET B N 1
ATOM 1698 C CA . MET B 1 81 ? -5.379 12.477 -3.045 1 96.44 81 MET B CA 1
ATOM 1699 C C . MET B 1 81 ? -6.348 11.398 -2.582 1 96.44 81 MET B C 1
ATOM 1701 O O . MET B 1 81 ? -7.285 11.047 -3.301 1 96.44 81 MET B O 1
ATOM 1705 N N . GLY B 1 82 ? -6.07 10.836 -1.417 1 96.69 82 GLY B N 1
ATOM 1706 C CA . GLY B 1 82 ? -6.988 9.859 -0.85 1 96.69 82 GLY B CA 1
ATOM 1707 C C . GLY B 1 82 ? -8.391 10.406 -0.648 1 96.69 82 GLY B C 1
ATOM 1708 O O . GLY B 1 82 ? -9.375 9.719 -0.941 1 96.69 82 GLY B O 1
ATOM 1709 N N . GLU B 1 83 ? -8.414 11.602 -0.173 1 96.12 83 GLU B N 1
ATOM 1710 C CA . GLU B 1 83 ? -9.703 12.25 0.058 1 96.12 83 GLU B CA 1
ATOM 1711 C C . GLU B 1 83 ? -10.477 12.414 -1.245 1 96.12 83 GLU B C 1
ATOM 1713 O O . GLU B 1 83 ? -11.68 12.148 -1.295 1 96.12 83 GLU B O 1
ATOM 1718 N N . LYS B 1 84 ? -9.812 12.859 -2.244 1 95.75 84 LYS B N 1
ATOM 1719 C CA . LYS B 1 84 ? -10.43 13.078 -3.551 1 95.75 84 LYS B CA 1
ATOM 1720 C C . LYS B 1 84 ? -11.023 11.781 -4.102 1 95.75 84 LYS B C 1
ATOM 1722 O O . LYS B 1 84 ? -12.039 11.805 -4.797 1 95.75 84 LYS B O 1
ATOM 1727 N N . LYS B 1 85 ? -10.43 10.688 -3.736 1 96.31 85 LYS B N 1
ATOM 1728 C CA . LYS B 1 85 ? -10.891 9.391 -4.238 1 96.31 85 LYS B CA 1
ATOM 1729 C C . LYS B 1 85 ? -11.953 8.797 -3.316 1 96.31 85 LYS B C 1
ATOM 1731 O O . LYS B 1 85 ? -12.508 7.734 -3.611 1 96.31 85 LYS B O 1
ATOM 1736 N N . GLY B 1 86 ? -12.156 9.453 -2.264 1 96.25 86 GLY B N 1
ATOM 1737 C CA . GLY B 1 86 ? -13.211 9.031 -1.357 1 96.25 86 GLY B CA 1
ATOM 1738 C C . GLY B 1 86 ? -12.766 7.965 -0.373 1 96.25 86 GLY B C 1
ATOM 1739 O O . GLY B 1 86 ? -13.594 7.23 0.169 1 96.25 86 GLY B O 1
ATOM 1740 N N . CYS B 1 87 ? -11.523 7.867 -0.139 1 97.69 87 CYS B N 1
ATOM 1741 C CA . CYS B 1 87 ? -11.023 6.883 0.811 1 97.69 87 CYS B CA 1
ATOM 1742 C C . CYS B 1 87 ? -11.266 7.332 2.246 1 97.69 87 CYS B C 1
ATOM 1744 O O . CYS B 1 87 ? -11.414 8.531 2.51 1 97.69 87 CYS B O 1
ATOM 1746 N N . LYS B 1 88 ? -11.305 6.363 3.121 1 97.69 88 LYS B N 1
ATOM 1747 C CA . LYS B 1 88 ? -11.5 6.633 4.543 1 97.69 88 LYS B CA 1
ATOM 1748 C C . LYS B 1 88 ? -10.195 6.457 5.32 1 97.69 88 LYS B C 1
ATOM 1750 O O . LYS B 1 88 ? -9.82 7.324 6.113 1 97.69 88 LYS B O 1
ATOM 1755 N N . GLU B 1 89 ? -9.586 5.328 5.176 1 98.12 89 GLU B N 1
ATOM 1756 C CA . GLU B 1 89 ? -8.297 5.008 5.777 1 98.12 89 GLU B CA 1
ATOM 1757 C C . GLU B 1 89 ? -7.312 4.492 4.73 1 98.12 89 GLU B C 1
ATOM 1759 O O . GLU B 1 89 ? -7.609 3.545 4 1 98.12 89 GLU B O 1
ATOM 1764 N N . ILE B 1 90 ? -6.102 5.152 4.625 1 98.19 90 ILE B N 1
ATOM 1765 C CA . ILE B 1 90 ? -5.168 4.762 3.574 1 98.19 90 ILE B CA 1
ATOM 1766 C C . ILE B 1 90 ? -3.773 4.57 4.164 1 98.19 90 ILE B C 1
ATOM 1768 O O . ILE B 1 90 ? -3.508 4.988 5.293 1 98.19 90 ILE B O 1
ATOM 1772 N N . VAL B 1 91 ? -2.908 3.877 3.418 1 97.69 91 VAL B N 1
ATOM 1773 C CA . VAL B 1 91 ? -1.469 3.881 3.652 1 97.69 91 VAL B CA 1
ATOM 1774 C C . VAL B 1 91 ? -0.78 4.777 2.627 1 97.69 91 VAL B C 1
ATOM 1776 O O . VAL B 1 91 ? -1.022 4.656 1.424 1 97.69 91 VAL B O 1
ATOM 1779 N N . ILE B 1 92 ? -0.02 5.738 3.107 1 96.81 92 ILE B N 1
ATOM 1780 C CA . ILE B 1 92 ? 0.801 6.582 2.246 1 96.81 92 ILE B CA 1
ATOM 1781 C C . ILE B 1 92 ? 2.248 6.094 2.27 1 96.81 92 ILE B C 1
ATOM 1783 O O . ILE B 1 92 ? 2.881 6.059 3.326 1 96.81 92 ILE B O 1
ATOM 1787 N N . LEU B 1 93 ? 2.682 5.684 1.106 1 95 93 LEU B N 1
ATOM 1788 C CA . LEU B 1 93 ? 4.086 5.305 0.966 1 95 93 LEU B CA 1
ATOM 1789 C C . LEU B 1 93 ? 4.914 6.48 0.455 1 95 93 LEU B C 1
ATOM 1791 O O . LEU B 1 93 ? 4.676 6.984 -0.644 1 95 93 LEU B O 1
ATOM 1795 N N . TYR B 1 94 ? 5.801 6.875 1.278 1 92.25 94 TYR B N 1
ATOM 1796 C CA . TYR B 1 94 ? 6.66 8 0.938 1 92.25 94 TYR B CA 1
ATOM 1797 C C . TYR B 1 94 ? 8.086 7.758 1.406 1 92.25 94 TYR B C 1
ATOM 1799 O O . TYR B 1 94 ? 8.328 7.492 2.588 1 92.25 94 TYR B O 1
ATOM 1807 N N . LYS B 1 95 ? 9.047 7.82 0.377 1 89.38 95 LYS B N 1
ATOM 1808 C CA . LYS B 1 95 ? 10.43 7.445 0.673 1 89.38 95 LYS B CA 1
ATOM 1809 C C . LYS B 1 95 ? 10.5 6.047 1.282 1 89.38 95 LYS B C 1
ATOM 1811 O O . LYS B 1 95 ? 10.086 5.07 0.654 1 89.38 95 LYS B O 1
ATOM 1816 N N . ASP B 1 96 ? 10.977 5.898 2.439 1 89.19 96 ASP B N 1
ATOM 1817 C CA . ASP B 1 96 ? 11.141 4.582 3.045 1 89.19 96 ASP B CA 1
ATOM 1818 C C . ASP B 1 96 ? 10.203 4.406 4.242 1 89.19 96 ASP B C 1
ATOM 1820 O O . ASP B 1 96 ? 10.5 3.65 5.168 1 89.19 96 ASP B O 1
ATOM 1824 N N . ILE B 1 97 ? 9.008 5.137 4.164 1 93 97 ILE B N 1
ATOM 1825 C CA . ILE B 1 97 ? 8.117 5.035 5.316 1 93 97 ILE B CA 1
ATOM 1826 C C . ILE B 1 97 ? 6.688 4.781 4.84 1 93 97 ILE B C 1
ATOM 1828 O O . ILE B 1 97 ? 6.281 5.273 3.785 1 93 97 ILE B O 1
ATOM 1832 N N . ALA B 1 98 ? 5.98 4.016 5.562 1 95.69 98 ALA B N 1
ATOM 1833 C CA . ALA B 1 98 ? 4.551 3.783 5.395 1 95.69 98 ALA B CA 1
ATOM 1834 C C . ALA B 1 98 ? 3.748 4.473 6.492 1 95.69 98 ALA B C 1
ATOM 1836 O O . ALA B 1 98 ? 3.967 4.223 7.68 1 95.69 98 ALA B O 1
ATOM 1837 N N . LEU B 1 99 ? 2.859 5.34 6.07 1 96.75 99 LEU B N 1
ATOM 1838 C CA . LEU B 1 99 ? 2.045 6.109 7.004 1 96.75 99 LEU B CA 1
ATOM 1839 C C . LEU B 1 99 ? 0.583 5.676 6.934 1 96.75 99 LEU B C 1
ATOM 1841 O O . LEU B 1 99 ? -0.065 5.832 5.898 1 96.75 99 LEU B O 1
ATOM 1845 N N . VAL B 1 100 ? 0.136 5.07 8.016 1 97.88 100 VAL B N 1
ATOM 1846 C CA . VAL B 1 100 ? -1.285 4.75 8.094 1 97.88 100 VAL B CA 1
ATOM 1847 C C . VAL B 1 100 ? -2.074 5.996 8.484 1 97.88 100 VAL B C 1
ATOM 1849 O O . VAL B 1 100 ? -1.805 6.609 9.523 1 97.88 100 VAL B O 1
ATOM 1852 N N . THR B 1 101 ? -3.094 6.348 7.664 1 98.19 101 THR B N 1
ATOM 1853 C CA . THR B 1 101 ? -3.688 7.672 7.809 1 98.19 101 THR B CA 1
ATOM 1854 C C . THR B 1 101 ? -5.211 7.59 7.75 1 98.19 101 THR B C 1
ATOM 1856 O O . THR B 1 101 ? -5.77 6.938 6.863 1 98.19 101 THR B O 1
ATOM 1859 N N . ASN B 1 102 ? -5.844 8.148 8.727 1 97.81 102 ASN B N 1
ATOM 1860 C CA . ASN B 1 102 ? -7.289 8.352 8.695 1 97.81 102 ASN B CA 1
ATOM 1861 C C . ASN B 1 102 ? -7.664 9.602 7.906 1 97.81 102 ASN B C 1
ATOM 1863 O O . ASN B 1 102 ? -7.355 10.719 8.32 1 97.81 102 ASN B O 1
ATOM 1867 N N . ILE B 1 103 ? -8.32 9.445 6.793 1 97.19 103 ILE B N 1
ATOM 1868 C CA . ILE B 1 103 ? -8.586 10.531 5.859 1 97.19 103 ILE B CA 1
ATOM 1869 C C . ILE B 1 103 ? -9.641 11.469 6.445 1 97.19 103 ILE B C 1
ATOM 1871 O O . ILE B 1 103 ? -9.516 12.688 6.367 1 97.19 103 ILE B O 1
ATOM 1875 N N . LYS B 1 104 ? -10.664 10.914 7.031 1 94.31 104 LYS B N 1
ATOM 1876 C CA . LYS B 1 104 ? -11.758 11.703 7.578 1 94.31 104 LYS B CA 1
ATOM 1877 C C . LYS B 1 104 ? -11.242 12.75 8.562 1 94.31 104 LYS B C 1
ATOM 1879 O O . LYS B 1 104 ? -11.602 13.93 8.477 1 94.31 104 LYS B O 1
ATOM 1884 N N . ASN B 1 105 ? -10.336 12.32 9.422 1 93.19 105 ASN B N 1
ATOM 1885 C CA . ASN B 1 105 ? -9.836 13.203 10.477 1 93.19 105 ASN B CA 1
ATOM 1886 C C . ASN B 1 105 ? -8.5 13.828 10.086 1 93.19 105 ASN B C 1
ATOM 1888 O O . ASN B 1 105 ? -7.938 14.617 1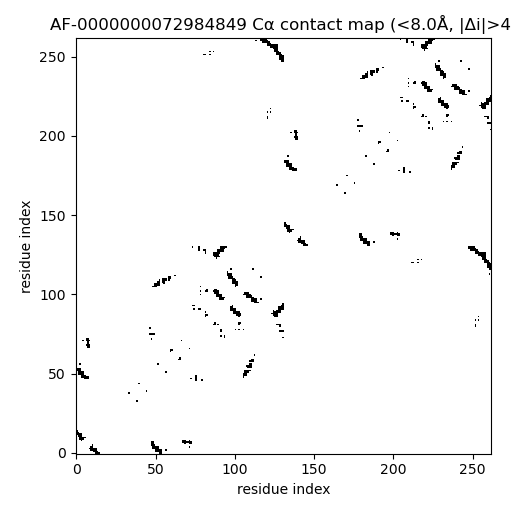0.852 1 93.19 105 ASN B O 1
ATOM 1892 N N . ARG B 1 106 ? -8.008 13.508 8.891 1 95 106 ARG B N 1
ATOM 1893 C CA . ARG B 1 106 ? -6.703 13.969 8.43 1 95 106 ARG B CA 1
ATOM 1894 C C . ARG B 1 106 ? -5.637 13.742 9.5 1 95 106 ARG B C 1
ATOM 1896 O O . ARG B 1 106 ? -4.926 14.672 9.875 1 95 106 ARG B O 1
ATOM 1903 N N . THR B 1 107 ? -5.539 12.477 9.945 1 95.44 107 THR B N 1
ATOM 1904 C CA . THR B 1 107 ? -4.629 12.117 11.023 1 95.44 107 THR B CA 1
ATOM 1905 C C . THR B 1 107 ? -3.75 10.938 10.625 1 95.44 107 THR B C 1
ATOM 1907 O O . THR B 1 107 ? -4.258 9.891 10.211 1 95.44 107 THR B O 1
ATOM 1910 N N . VAL B 1 108 ? -2.469 11.188 10.719 1 97.5 108 VAL B N 1
ATOM 1911 C CA . VAL B 1 108 ? -1.531 10.078 10.617 1 97.5 108 VAL B CA 1
ATOM 1912 C C . VAL B 1 108 ? -1.496 9.305 11.93 1 97.5 108 VAL B C 1
ATOM 1914 O O . VAL B 1 108 ? -1.021 9.812 12.945 1 97.5 108 VAL B O 1
ATOM 1917 N N . ILE B 1 109 ? -1.97 8.086 11.797 1 97.25 109 ILE B N 1
ATOM 1918 C CA . ILE B 1 109 ? -2.191 7.289 13 1 97.25 109 ILE B CA 1
ATOM 1919 C C . ILE B 1 109 ? -0.885 6.621 13.422 1 97.25 109 ILE B C 1
ATOM 1921 O O . ILE B 1 109 ? -0.565 6.57 14.609 1 97.25 109 ILE B O 1
ATOM 1925 N N . THR B 1 110 ? -0.184 6.027 12.469 1 96.12 110 THR B N 1
ATOM 1926 C CA . THR B 1 110 ? 1.079 5.363 12.766 1 96.12 110 THR B CA 1
ATOM 1927 C C . THR B 1 110 ? 2.02 5.426 11.57 1 96.12 110 THR B C 1
ATOM 1929 O O . THR B 1 110 ? 1.599 5.762 10.461 1 96.12 110 THR B O 1
ATOM 1932 N N . ALA B 1 111 ? 3.326 5.176 11.953 1 94.81 111 ALA B N 1
ATOM 1933 C CA . ALA B 1 111 ? 4.383 5.207 10.945 1 94.81 111 ALA B CA 1
ATOM 1934 C C . ALA B 1 111 ? 5.301 3.992 11.078 1 94.81 111 ALA B C 1
ATOM 1936 O O . ALA B 1 111 ? 5.613 3.559 12.188 1 94.81 111 ALA B O 1
ATOM 1937 N N . MET B 1 112 ? 5.621 3.457 9.852 1 93 112 MET B N 1
ATOM 1938 C CA . MET B 1 112 ? 6.543 2.324 9.828 1 93 112 MET B CA 1
ATOM 1939 C C . MET B 1 112 ? 7.602 2.506 8.742 1 93 112 MET B C 1
ATOM 1941 O O . MET B 1 112 ? 7.293 2.971 7.645 1 93 112 MET B O 1
ATOM 1945 N N . ALA B 1 113 ? 8.781 2.104 9.188 1 89.94 113 ALA B N 1
ATOM 1946 C CA . ALA B 1 113 ? 9.805 2.037 8.148 1 89.94 113 ALA B CA 1
ATOM 1947 C C . ALA B 1 113 ? 9.531 0.891 7.18 1 89.94 113 ALA B C 1
ATOM 1949 O O . ALA B 1 113 ? 9.062 -0.176 7.586 1 89.94 113 ALA B O 1
ATOM 1950 N N . LYS B 1 114 ? 9.805 1.208 5.926 1 83.19 114 LYS B N 1
ATOM 1951 C CA . LYS B 1 114 ? 9.539 0.222 4.883 1 83.19 114 LYS B CA 1
ATOM 1952 C C . LYS B 1 114 ? 10.211 -1.109 5.203 1 83.19 114 LYS B C 1
ATOM 1954 O O . LYS B 1 114 ? 9.617 -2.174 5.012 1 83.19 114 LYS B O 1
ATOM 1959 N N . ASP B 1 115 ? 11.469 -1.026 5.656 1 82.31 115 ASP B N 1
ATOM 1960 C CA . ASP B 1 115 ? 12.227 -2.24 5.949 1 82.31 115 ASP B CA 1
ATOM 1961 C C . ASP B 1 115 ? 11.609 -3.002 7.121 1 82.31 115 ASP B C 1
ATOM 1963 O O . ASP B 1 115 ? 11.672 -4.23 7.168 1 82.31 115 ASP B O 1
ATOM 1967 N N . GLU B 1 116 ? 10.977 -2.256 8.039 1 83.31 116 GLU B N 1
ATOM 1968 C CA . GLU B 1 116 ? 10.328 -2.871 9.195 1 83.31 116 GLU B CA 1
ATOM 1969 C C . GLU B 1 116 ? 8.953 -3.422 8.828 1 83.31 116 GLU B C 1
ATOM 1971 O O . GLU B 1 116 ? 8.391 -4.234 9.562 1 83.31 116 GLU B O 1
ATOM 1976 N N . SER B 1 117 ? 8.57 -2.967 7.664 1 79.38 117 SER B N 1
ATOM 1977 C CA . SER B 1 117 ? 7.215 -3.326 7.266 1 79.38 117 SER B CA 1
ATOM 1978 C C . SER B 1 117 ? 7.211 -4.582 6.398 1 79.38 117 SER B C 1
ATOM 1980 O O . SER B 1 117 ? 6.145 -5.082 6.027 1 79.38 117 SER B O 1
ATOM 1982 N N . LYS B 1 118 ? 8.344 -5.117 6.191 1 84.44 118 LYS B N 1
ATOM 1983 C CA . LYS B 1 118 ? 8.398 -6.344 5.406 1 84.44 118 LYS B CA 1
ATOM 1984 C C . LYS B 1 118 ? 7.742 -7.504 6.152 1 84.44 118 LYS B C 1
ATOM 1986 O O . LYS B 1 118 ? 8.047 -7.754 7.32 1 84.44 118 LYS B O 1
ATOM 1991 N N . GLY B 1 119 ? 6.777 -8.078 5.449 1 86.69 119 GLY B N 1
ATOM 1992 C CA . GLY B 1 119 ? 6.035 -9.164 6.07 1 86.69 119 GLY B CA 1
ATOM 1993 C C . GLY B 1 119 ? 4.793 -8.695 6.801 1 86.69 119 GLY B C 1
ATOM 1994 O O . GLY B 1 119 ? 4.004 -9.516 7.281 1 86.69 119 GLY B O 1
ATOM 1995 N N . ASN B 1 120 ? 4.676 -7.426 6.84 1 90.44 120 ASN B N 1
ATOM 1996 C CA . ASN B 1 120 ? 3.484 -6.895 7.488 1 90.44 120 ASN B CA 1
ATOM 1997 C C . ASN B 1 120 ? 2.305 -6.824 6.523 1 90.44 120 ASN B C 1
ATOM 1999 O O . ASN B 1 120 ? 2.49 -6.605 5.324 1 90.44 120 ASN B O 1
ATOM 2003 N N . VAL B 1 121 ? 1.199 -7.113 7.125 1 95.25 121 VAL B N 1
ATOM 2004 C CA . VAL B 1 121 ? -0.055 -6.965 6.395 1 95.25 121 VAL B CA 1
ATOM 2005 C C . VAL B 1 121 ? -0.853 -5.793 6.965 1 95.25 121 VAL B C 1
ATOM 2007 O O . VAL B 1 121 ? -1.155 -5.77 8.164 1 95.25 121 VAL B O 1
ATOM 2010 N N . PHE B 1 122 ? -1.058 -4.797 6.137 1 96.06 122 PHE B N 1
ATOM 2011 C CA . PHE B 1 122 ? -1.945 -3.711 6.531 1 96.06 122 PHE B CA 1
ATOM 2012 C C . PHE B 1 122 ? -3.393 -4.047 6.195 1 96.06 122 PHE B C 1
ATOM 2014 O O . PHE B 1 122 ? -3.721 -4.316 5.035 1 96.06 122 PHE B O 1
ATOM 2021 N N . THR B 1 123 ? -4.184 -4.074 7.188 1 96.75 123 THR B N 1
ATOM 2022 C CA . THR B 1 123 ? -5.602 -4.355 6.988 1 96.75 123 THR B CA 1
ATOM 2023 C C . THR B 1 123 ? -6.445 -3.121 7.301 1 96.75 123 THR B C 1
ATOM 2025 O O . THR B 1 123 ? -5.914 -2.084 7.699 1 96.75 123 THR B O 1
ATOM 2028 N N . ASN B 1 124 ? -7.676 -3.166 6.977 1 95 124 ASN B N 1
ATOM 2029 C CA . ASN B 1 124 ? -8.656 -2.145 7.32 1 95 124 ASN B CA 1
ATOM 2030 C C . ASN B 1 124 ? -8.344 -0.815 6.641 1 95 124 ASN B C 1
ATOM 2032 O O . ASN B 1 124 ? -8.562 0.25 7.227 1 95 124 ASN B O 1
ATOM 2036 N N . ILE B 1 125 ? -7.727 -0.881 5.625 1 97.69 125 ILE B N 1
ATOM 2037 C CA . ILE B 1 125 ? -7.543 0.279 4.762 1 97.69 125 ILE B CA 1
ATOM 2038 C C . ILE B 1 125 ? -8.422 0.14 3.518 1 97.69 125 ILE B C 1
ATOM 2040 O O . ILE B 1 125 ? -8.82 -0.967 3.154 1 97.69 125 ILE B O 1
ATOM 2044 N N . ASP B 1 126 ? -8.742 1.303 2.924 1 97.81 126 ASP B N 1
ATOM 2045 C CA . ASP B 1 126 ? -9.539 1.19 1.706 1 97.81 126 ASP B CA 1
ATOM 2046 C C . ASP B 1 126 ? -8.82 1.826 0.519 1 97.81 126 ASP B C 1
ATOM 2048 O O . ASP B 1 126 ? -9.406 1.994 -0.552 1 97.81 126 ASP B O 1
ATOM 2052 N N . GLY B 1 127 ? -7.512 2.16 0.7 1 97.75 127 GLY B N 1
ATOM 2053 C CA . GLY B 1 127 ? -6.68 2.66 -0.382 1 97.75 127 GLY B CA 1
ATOM 2054 C C . GLY B 1 127 ? -5.234 2.881 0.03 1 97.75 127 GLY B C 1
ATOM 2055 O O . GLY B 1 127 ? -4.867 2.643 1.183 1 97.75 127 GLY B O 1
ATOM 2056 N N . MET B 1 128 ? -4.43 3.148 -0.897 1 97.19 128 MET B N 1
ATOM 2057 C CA . MET B 1 128 ? -3.033 3.5 -0.667 1 97.19 128 MET B CA 1
ATOM 2058 C C . MET B 1 128 ? -2.545 4.5 -1.711 1 97.19 128 MET B C 1
ATOM 2060 O O . MET B 1 128 ? -2.996 4.477 -2.857 1 97.19 128 MET B O 1
ATOM 2064 N N . VAL B 1 129 ? -1.668 5.359 -1.262 1 97 129 VAL B N 1
ATOM 2065 C CA . VAL B 1 129 ? -1.066 6.359 -2.137 1 97 129 VAL B CA 1
ATOM 2066 C C . VAL B 1 129 ? 0.453 6.203 -2.133 1 97 129 VAL B C 1
ATOM 2068 O O . VAL B 1 129 ? 1.063 6.031 -1.075 1 97 129 VAL B O 1
ATOM 2071 N N . ILE B 1 130 ? 0.985 6.184 -3.309 1 94.12 130 ILE B N 1
ATOM 2072 C CA . ILE B 1 130 ? 2.439 6.137 -3.416 1 94.12 130 ILE B CA 1
ATOM 2073 C C . ILE B 1 130 ? 2.967 7.492 -3.871 1 94.12 130 ILE B C 1
ATOM 2075 O O . ILE B 1 130 ? 2.525 8.031 -4.891 1 94.12 130 ILE B O 1
ATOM 2079 N N . LEU B 1 131 ? 3.82 7.984 -3.004 1 92.31 131 LEU B N 1
ATOM 2080 C CA . LEU B 1 131 ? 4.398 9.289 -3.318 1 92.31 131 LEU B CA 1
ATOM 2081 C C . LEU B 1 131 ? 5.906 9.18 -3.516 1 92.31 131 LEU B C 1
ATOM 2083 O O . LEU B 1 131 ? 6.566 8.367 -2.861 1 92.31 131 LEU B O 1
#